Protein AF-A0A7W1HR02-F1 (afdb_monomer_lite)

Structure (mmCIF, N/CA/C/O backbone):
data_AF-A0A7W1HR02-F1
#
_entry.id   AF-A0A7W1HR02-F1
#
loop_
_atom_site.group_PDB
_atom_site.id
_atom_site.type_symbol
_atom_site.label_atom_id
_atom_site.label_alt_id
_atom_site.label_comp_id
_atom_site.label_asym_id
_atom_site.label_entity_id
_atom_site.label_seq_id
_atom_site.pdbx_PDB_ins_code
_atom_site.Cartn_x
_atom_site.Cartn_y
_atom_site.Cartn_z
_atom_site.occupancy
_atom_site.B_iso_or_equiv
_atom_site.auth_seq_id
_atom_site.auth_comp_id
_atom_site.auth_asym_id
_atom_site.auth_atom_id
_atom_site.pdbx_PDB_model_num
ATOM 1 N N . MET A 1 1 ? -41.460 1.512 19.085 1.00 29.27 1 MET A N 1
ATOM 2 C CA . MET A 1 1 ? -40.564 1.135 17.972 1.00 29.27 1 MET A CA 1
ATOM 3 C C . MET A 1 1 ? -39.641 2.312 17.701 1.00 29.27 1 MET A C 1
ATOM 5 O O . MET A 1 1 ? -40.137 3.360 17.312 1.00 29.27 1 MET A O 1
ATOM 9 N N . ARG A 1 2 ? -38.351 2.206 18.045 1.00 30.16 2 ARG A N 1
ATOM 10 C CA . ARG A 1 2 ? -37.354 3.267 17.826 1.00 30.16 2 ARG A CA 1
ATOM 11 C C . ARG A 1 2 ? -36.662 2.995 16.491 1.00 30.16 2 ARG A C 1
ATOM 13 O O . ARG A 1 2 ? -35.979 1.991 16.362 1.00 30.16 2 ARG A O 1
ATOM 20 N N . ALA A 1 3 ? -36.885 3.868 15.515 1.00 33.94 3 ALA A N 1
ATOM 21 C CA . ALA A 1 3 ? -36.093 3.941 14.296 1.00 33.94 3 ALA A CA 1
ATOM 22 C C . ALA A 1 3 ? -34.701 4.486 14.658 1.00 33.94 3 ALA A C 1
ATOM 24 O O . ALA A 1 3 ? -34.612 5.545 15.281 1.00 33.94 3 ALA A O 1
ATOM 25 N N . GLY A 1 4 ? -33.637 3.753 14.328 1.00 33.91 4 GLY A N 1
ATOM 26 C CA . GLY A 1 4 ? -32.258 4.185 14.588 1.00 33.91 4 GLY A CA 1
ATOM 27 C C . GLY A 1 4 ? -31.211 3.077 14.748 1.00 33.91 4 GLY A C 1
ATOM 28 O O . GLY A 1 4 ? -30.078 3.402 15.086 1.00 33.91 4 GLY A O 1
ATOM 29 N N . ASP A 1 5 ? -31.568 1.805 14.541 1.00 47.28 5 ASP A N 1
ATOM 30 C CA . ASP A 1 5 ? -30.666 0.658 14.737 1.00 47.28 5 ASP A CA 1
ATOM 31 C C . ASP A 1 5 ? -30.042 0.092 13.448 1.00 47.28 5 ASP A C 1
ATOM 33 O O . ASP A 1 5 ? -29.192 -0.793 13.546 1.00 47.28 5 ASP A O 1
ATOM 37 N N . ASP A 1 6 ? -30.389 0.615 12.268 1.00 54.16 6 ASP A N 1
ATOM 38 C CA . ASP A 1 6 ? -29.793 0.152 11.012 1.00 54.16 6 ASP A CA 1
ATOM 39 C C . ASP A 1 6 ? -28.410 0.777 10.810 1.00 54.16 6 ASP A C 1
ATOM 41 O O . ASP A 1 6 ? -28.243 1.979 10.579 1.00 54.16 6 ASP A O 1
ATOM 45 N N . VAL A 1 7 ? -27.398 -0.075 10.922 1.00 63.78 7 VAL A N 1
ATOM 46 C CA . VAL A 1 7 ? -26.037 0.190 10.472 1.00 63.78 7 VAL A CA 1
ATOM 47 C C . VAL A 1 7 ? -26.095 0.385 8.952 1.00 63.78 7 VAL A C 1
ATOM 49 O O . VAL A 1 7 ? -26.694 -0.428 8.254 1.00 63.78 7 VAL A O 1
ATOM 52 N N . CYS A 1 8 ? -25.524 1.469 8.410 1.00 82.00 8 CYS A N 1
ATOM 53 C CA . CYS A 1 8 ? -25.469 1.621 6.951 1.00 82.00 8 CYS A CA 1
ATOM 54 C C . CYS A 1 8 ? -24.646 0.478 6.327 1.00 82.00 8 CYS A C 1
ATOM 56 O O . CYS A 1 8 ? -23.750 -0.047 6.990 1.00 82.00 8 CYS A O 1
ATOM 58 N N . GLY A 1 9 ? -24.901 0.128 5.059 1.00 80.38 9 GLY A N 1
ATOM 59 C CA . GLY A 1 9 ? -24.202 -0.976 4.371 1.00 80.38 9 GLY A CA 1
ATOM 60 C C . GLY A 1 9 ? -22.675 -0.904 4.496 1.00 80.38 9 GLY A C 1
ATOM 61 O O . GLY A 1 9 ? -22.018 -1.891 4.812 1.00 80.38 9 GLY A O 1
ATOM 62 N N . GLN A 1 10 ? -22.125 0.308 4.429 1.00 85.00 10 GLN A N 1
ATOM 63 C CA . GLN A 1 10 ? -20.708 0.585 4.643 1.00 85.00 10 GLN A CA 1
ATOM 64 C C . GLN A 1 10 ? -20.192 0.152 6.025 1.00 85.00 10 GLN A C 1
ATOM 66 O O . GLN A 1 10 ? -19.114 -0.432 6.146 1.00 85.00 10 GLN A O 1
ATOM 71 N N . CYS A 1 11 ? -20.927 0.474 7.088 1.00 88.31 11 CYS A N 1
ATOM 72 C CA . CYS A 1 11 ? -20.541 0.091 8.440 1.00 88.31 11 CYS A CA 1
ATOM 73 C C . CYS A 1 11 ? -20.734 -1.420 8.653 1.00 88.31 11 CYS A C 1
ATOM 75 O O . CYS A 1 11 ? -19.931 -2.027 9.355 1.00 88.31 11 CYS A O 1
ATOM 77 N N . ASP A 1 12 ? -21.737 -2.033 8.021 1.00 90.06 12 ASP A N 1
ATOM 78 C CA . ASP A 1 12 ? -21.956 -3.482 8.071 1.00 90.06 12 ASP A CA 1
ATOM 79 C C . ASP A 1 12 ? -20.801 -4.251 7.405 1.00 90.06 12 ASP A C 1
ATOM 81 O O . ASP A 1 12 ? -20.210 -5.149 8.012 1.00 90.06 12 ASP A O 1
ATOM 85 N N . ALA A 1 13 ? -20.371 -3.811 6.217 1.00 91.12 13 ALA A N 1
ATOM 86 C CA . ALA A 1 13 ? -19.190 -4.341 5.540 1.00 91.12 13 ALA A CA 1
ATOM 87 C C . ALA A 1 13 ? -17.919 -4.176 6.391 1.00 91.12 13 ALA A C 1
ATOM 89 O O . ALA A 1 13 ? -17.123 -5.112 6.510 1.00 91.12 13 ALA A O 1
ATOM 90 N N . LEU A 1 14 ? -17.739 -3.010 7.026 1.00 94.62 14 LEU A N 1
ATOM 91 C CA . LEU A 1 14 ? -16.605 -2.751 7.913 1.00 94.62 14 LEU A CA 1
ATOM 92 C C . LEU A 1 14 ? -16.575 -3.715 9.108 1.00 94.62 14 LEU A C 1
ATOM 94 O O . LEU A 1 14 ? -15.523 -4.282 9.400 1.00 94.62 14 LEU A O 1
ATOM 98 N N . PHE A 1 15 ? -17.698 -3.894 9.809 1.00 94.81 15 PHE A N 1
ATOM 99 C CA . PHE A 1 15 ? -17.751 -4.773 10.980 1.00 94.81 15 PHE A CA 1
ATOM 100 C C . PHE A 1 15 ? -17.650 -6.250 10.601 1.00 94.81 15 PHE A C 1
ATOM 102 O O . PHE A 1 15 ? -16.976 -6.999 11.305 1.00 94.81 15 PHE A O 1
ATOM 109 N N . THR A 1 16 ? -18.219 -6.657 9.465 1.00 94.69 16 THR A N 1
ATOM 110 C CA . THR A 1 16 ? -18.045 -8.011 8.915 1.00 94.69 16 THR A CA 1
ATOM 111 C C . THR A 1 16 ? -16.569 -8.308 8.644 1.00 94.69 16 THR A C 1
ATOM 113 O O . THR A 1 16 ? -16.042 -9.334 9.085 1.00 94.69 16 THR A O 1
ATOM 116 N N . ALA A 1 17 ? -15.861 -7.380 7.992 1.00 95.44 17 ALA A N 1
ATOM 117 C CA . ALA A 1 17 ? -14.425 -7.503 7.767 1.00 95.44 17 ALA A CA 1
ATOM 118 C C . ALA A 1 17 ? -13.634 -7.514 9.085 1.00 95.44 17 ALA A C 1
ATOM 120 O O . ALA A 1 17 ? -12.730 -8.330 9.251 1.00 95.44 17 ALA A O 1
ATOM 121 N N . ALA A 1 18 ? -13.985 -6.653 10.045 1.00 96.62 18 ALA A N 1
ATOM 122 C CA . ALA A 1 18 ? -13.325 -6.596 11.347 1.00 96.62 18 ALA A CA 1
ATOM 123 C C . ALA A 1 18 ? -13.449 -7.914 12.129 1.00 96.62 18 ALA A C 1
ATOM 125 O O . ALA A 1 18 ? -12.439 -8.400 12.636 1.00 96.62 18 ALA A O 1
ATOM 126 N N . HIS A 1 19 ? -14.643 -8.515 12.189 1.00 96.06 19 HIS A N 1
ATOM 127 C CA . HIS A 1 19 ? -14.836 -9.829 12.817 1.00 96.06 19 HIS A CA 1
ATOM 128 C C . HIS A 1 19 ? -14.009 -10.900 12.124 1.00 96.06 19 HIS A C 1
ATOM 130 O O . HIS A 1 19 ? -13.221 -11.573 12.780 1.00 96.06 19 HIS A O 1
ATOM 136 N N . THR A 1 20 ? -14.084 -10.964 10.795 1.00 95.81 20 THR A N 1
ATOM 137 C CA . THR A 1 20 ? -13.348 -11.957 10.003 1.00 95.81 20 THR A CA 1
ATOM 138 C C . THR A 1 20 ? -11.838 -11.886 10.243 1.00 95.81 20 THR A C 1
ATOM 140 O O . THR A 1 20 ? -11.188 -12.911 10.450 1.00 95.81 20 THR A O 1
ATOM 143 N N . LEU A 1 21 ? -11.269 -10.674 10.268 1.00 96.50 21 LEU A N 1
ATOM 144 C CA . LEU A 1 21 ? -9.842 -10.456 10.527 1.00 96.50 21 LEU A CA 1
ATOM 145 C C . LEU A 1 21 ? -9.427 -10.908 11.936 1.00 96.50 21 LEU A C 1
ATOM 147 O O . LEU A 1 21 ? -8.325 -11.436 12.109 1.00 96.50 21 LEU A O 1
ATOM 151 N N . LEU A 1 22 ? -10.284 -10.691 12.937 1.00 95.00 22 LEU A N 1
ATOM 152 C CA . LEU A 1 22 ? -10.016 -11.079 14.321 1.00 95.00 22 LEU A CA 1
ATOM 153 C C . LEU A 1 22 ? -10.188 -12.586 14.540 1.00 95.00 22 LEU A C 1
ATOM 155 O O . LEU A 1 22 ? -9.321 -13.202 15.153 1.00 95.00 22 LEU A O 1
ATOM 159 N N . ASP A 1 23 ? -11.257 -13.185 14.015 1.00 94.81 23 ASP A N 1
ATOM 160 C CA . ASP A 1 23 ? -11.555 -14.616 14.168 1.00 94.81 23 ASP A CA 1
ATOM 161 C C . ASP A 1 23 ? -10.502 -15.498 13.503 1.00 94.81 23 ASP A C 1
ATOM 163 O O . ASP A 1 23 ? -10.090 -16.517 14.058 1.00 94.81 23 ASP A O 1
ATOM 167 N N . ASN A 1 24 ? -9.978 -15.046 12.366 1.00 94.38 24 ASN A N 1
ATOM 168 C CA . ASN A 1 24 ? -8.928 -15.748 11.637 1.00 94.38 24 ASN A CA 1
ATOM 169 C C . ASN A 1 24 ? -7.510 -15.336 12.056 1.00 94.38 24 ASN A C 1
ATOM 171 O O . ASN A 1 24 ? -6.539 -15.772 11.441 1.00 94.38 24 ASN A O 1
ATOM 175 N N . ASN A 1 25 ? -7.368 -14.518 13.107 1.00 91.38 25 ASN A N 1
ATOM 176 C CA . ASN A 1 25 ? -6.080 -14.072 13.643 1.00 91.38 25 ASN A CA 1
ATOM 177 C C . ASN A 1 25 ? -5.130 -13.511 12.569 1.00 91.38 25 ASN A C 1
ATOM 179 O O . ASN A 1 25 ? -3.940 -13.826 12.540 1.00 91.38 25 ASN A O 1
ATOM 183 N N . VAL A 1 26 ? -5.633 -12.654 11.677 1.00 92.31 26 VAL A N 1
ATOM 184 C CA . VAL A 1 26 ? -4.804 -12.063 10.619 1.00 92.31 26 VAL A CA 1
ATOM 185 C C . VAL A 1 26 ? -3.761 -11.130 11.243 1.00 92.31 26 VAL A C 1
ATOM 187 O O . VAL A 1 26 ? -4.077 -10.047 11.736 1.00 92.31 26 VAL A O 1
ATOM 190 N N . HIS A 1 27 ? -2.499 -11.565 11.242 1.00 90.12 27 HIS A N 1
ATOM 191 C CA . HIS A 1 27 ? -1.384 -10.846 11.873 1.00 90.12 27 HIS A CA 1
ATOM 192 C C . HIS A 1 27 ? -0.689 -9.833 10.955 1.00 90.12 27 HIS A C 1
ATOM 194 O O . HIS A 1 27 ? 0.062 -8.986 11.440 1.00 90.12 27 HIS A O 1
ATOM 200 N N . ASP A 1 28 ? -0.919 -9.906 9.642 1.00 90.69 28 ASP A N 1
ATOM 201 C CA . ASP A 1 28 ? -0.373 -8.933 8.698 1.00 90.69 28 ASP A CA 1
ATOM 202 C C . ASP A 1 28 ? -1.136 -7.603 8.821 1.00 90.69 28 ASP A C 1
ATOM 204 O O . ASP A 1 28 ? -2.251 -7.451 8.322 1.00 90.69 28 ASP A O 1
ATOM 208 N N . GLU A 1 29 ? -0.523 -6.624 9.495 1.00 92.25 29 GLU A N 1
ATOM 209 C CA . GLU A 1 29 ? -1.089 -5.281 9.677 1.00 92.25 29 GLU A CA 1
ATOM 210 C C . GLU A 1 29 ? -1.420 -4.611 8.332 1.00 92.25 29 GLU A C 1
ATOM 212 O O . GLU A 1 29 ? -2.433 -3.922 8.230 1.00 92.25 29 GLU A O 1
ATOM 217 N N . ALA A 1 30 ? -0.616 -4.826 7.283 1.00 90.69 30 ALA A N 1
ATOM 218 C CA . ALA A 1 30 ? -0.890 -4.242 5.971 1.00 90.69 30 ALA A CA 1
ATOM 219 C C . ALA A 1 30 ? -2.143 -4.860 5.333 1.00 90.69 30 ALA A C 1
ATOM 221 O O . ALA A 1 30 ? -2.920 -4.137 4.707 1.00 90.69 30 ALA A O 1
ATOM 222 N N . ALA A 1 31 ? -2.365 -6.162 5.545 1.00 93.38 31 ALA A N 1
ATOM 223 C CA . ALA A 1 31 ? -3.579 -6.846 5.113 1.00 93.38 31 ALA A CA 1
ATOM 224 C C . ALA A 1 31 ? -4.812 -6.390 5.908 1.00 93.38 31 ALA A C 1
ATOM 226 O O . ALA A 1 31 ? -5.871 -6.153 5.333 1.00 93.38 31 ALA A O 1
ATOM 227 N N . VAL A 1 32 ? -4.681 -6.191 7.224 1.00 95.06 32 VAL A N 1
ATOM 228 C CA . VAL A 1 32 ? -5.758 -5.620 8.055 1.00 95.06 32 VAL A CA 1
ATOM 229 C C . VAL A 1 32 ? -6.161 -4.238 7.533 1.00 95.06 32 VAL A C 1
ATOM 231 O O . VAL A 1 32 ? -7.344 -3.968 7.327 1.00 95.06 32 VAL A O 1
ATOM 234 N N . LEU A 1 33 ? -5.181 -3.366 7.282 1.00 93.94 33 LEU A N 1
ATOM 235 C CA . LEU A 1 33 ? -5.423 -2.000 6.818 1.00 93.94 33 LEU A CA 1
ATOM 236 C C . LEU A 1 33 ? -6.063 -1.956 5.425 1.00 93.94 33 LEU A C 1
ATOM 238 O O . LEU A 1 33 ? -7.034 -1.223 5.237 1.00 93.94 33 LEU A O 1
ATOM 242 N N . GLY A 1 34 ? -5.541 -2.729 4.467 1.00 93.38 34 GLY A N 1
ATOM 243 C CA . GLY A 1 34 ? -6.081 -2.781 3.107 1.00 93.38 34 GLY A CA 1
ATOM 244 C C . GLY A 1 34 ? -7.504 -3.337 3.075 1.00 93.38 34 GLY A C 1
ATOM 245 O O . GLY A 1 34 ? -8.388 -2.736 2.467 1.00 93.38 34 GLY A O 1
ATOM 246 N N . THR A 1 35 ? -7.754 -4.416 3.818 1.00 95.06 35 THR A N 1
ATOM 247 C CA . THR A 1 35 ? -9.075 -5.057 3.908 1.00 95.06 35 THR A CA 1
ATOM 248 C C . THR A 1 35 ? -10.123 -4.129 4.525 1.00 95.06 35 THR A C 1
ATOM 250 O O . THR A 1 35 ? -11.204 -3.960 3.963 1.00 95.06 35 THR A O 1
ATOM 253 N N . LEU A 1 36 ? -9.809 -3.466 5.646 1.00 95.69 36 LEU A N 1
ATOM 254 C CA . LEU A 1 36 ? -10.744 -2.531 6.286 1.00 95.69 36 LEU A CA 1
ATOM 255 C C . LEU A 1 36 ? -10.985 -1.279 5.432 1.00 95.69 36 LEU A C 1
ATOM 257 O O . LEU A 1 36 ? -12.114 -0.794 5.365 1.00 95.69 36 LEU A O 1
ATOM 261 N N . ALA A 1 37 ? -9.951 -0.766 4.755 1.00 93.75 37 ALA A N 1
ATOM 262 C CA . ALA A 1 37 ? -10.099 0.353 3.828 1.00 93.75 37 ALA A CA 1
ATOM 263 C C . ALA A 1 37 ? -11.007 -0.011 2.643 1.00 93.75 37 ALA A C 1
ATOM 265 O O . ALA A 1 37 ? -11.881 0.778 2.287 1.00 93.75 37 ALA A O 1
ATOM 266 N N . PHE A 1 38 ? -10.847 -1.206 2.073 1.00 92.69 38 PHE A N 1
ATOM 267 C CA . PHE A 1 38 ? -11.695 -1.700 0.989 1.00 92.69 38 PHE A CA 1
ATOM 268 C C . PHE A 1 38 ? -13.144 -1.906 1.437 1.00 92.69 38 PHE A C 1
ATOM 270 O O . PHE A 1 38 ? -14.058 -1.382 0.802 1.00 92.69 38 PHE A O 1
ATOM 277 N N . ALA A 1 39 ? -13.361 -2.582 2.570 1.00 92.56 39 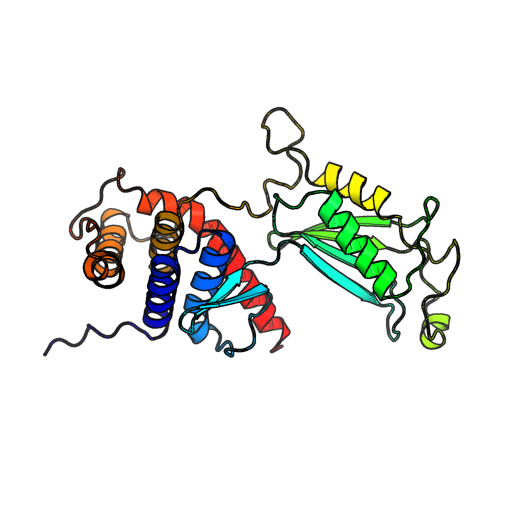ALA A N 1
ATOM 278 C CA . ALA A 1 39 ? -14.694 -2.805 3.131 1.00 92.56 39 ALA A CA 1
ATOM 279 C C . ALA A 1 39 ? -15.438 -1.485 3.387 1.00 92.56 39 ALA A C 1
ATOM 281 O O . ALA A 1 39 ? -16.612 -1.352 3.053 1.00 92.56 39 ALA A O 1
ATOM 282 N N . TRP A 1 40 ? -14.727 -0.476 3.897 1.00 91.38 40 TRP A N 1
ATOM 283 C CA . TRP A 1 40 ? -15.269 0.869 4.086 1.00 91.38 40 TRP A CA 1
ATOM 284 C C . TRP A 1 40 ? -15.599 1.589 2.772 1.00 91.38 40 TRP A C 1
ATOM 286 O O . TRP A 1 40 ? -16.397 2.521 2.765 1.00 91.38 40 TRP A O 1
ATOM 296 N N . SER A 1 41 ? -14.978 1.210 1.663 1.00 87.44 41 SER A N 1
ATOM 297 C CA . SER A 1 41 ? -15.049 1.960 0.407 1.00 87.44 41 SER A CA 1
ATOM 298 C C . SER A 1 41 ? -16.004 1.369 -0.625 1.00 87.44 41 SER A C 1
ATOM 300 O O . SER A 1 41 ? -16.397 2.074 -1.554 1.00 87.44 41 SER A O 1
ATOM 302 N N . ARG A 1 42 ? -16.402 0.102 -0.451 1.00 74.88 42 ARG A N 1
ATOM 303 C CA . ARG A 1 42 ? -17.222 -0.668 -1.398 1.00 74.88 42 ARG A CA 1
ATOM 304 C C . ARG A 1 42 ? -18.485 0.075 -1.837 1.00 74.88 42 ARG A C 1
ATOM 306 O O . ARG A 1 42 ? -18.709 0.243 -3.031 1.00 74.88 42 ARG A O 1
ATOM 313 N N . ASP A 1 43 ? -19.235 0.610 -0.879 1.00 72.19 43 ASP A N 1
ATOM 314 C CA . ASP A 1 43 ? -20.477 1.343 -1.159 1.00 72.19 43 ASP A CA 1
ATOM 315 C C . ASP A 1 43 ? -20.232 2.801 -1.573 1.00 72.19 43 ASP A C 1
ATOM 317 O O . ASP A 1 43 ? -21.060 3.408 -2.246 1.00 72.19 43 ASP A O 1
ATOM 321 N N . VAL A 1 44 ? -19.097 3.381 -1.170 1.00 67.25 44 VAL A N 1
ATOM 322 C CA . VAL A 1 44 ? -18.772 4.791 -1.439 1.00 67.25 44 VAL A CA 1
ATOM 323 C C . VAL A 1 44 ? -18.365 4.990 -2.895 1.00 67.25 44 VAL A C 1
ATOM 325 O O . VAL A 1 44 ? -18.694 6.016 -3.490 1.00 67.25 44 VAL A O 1
ATOM 328 N N . TRP A 1 45 ? -17.639 4.024 -3.457 1.00 64.56 45 TRP A N 1
ATOM 329 C CA . TRP A 1 45 ? -17.095 4.103 -4.813 1.00 64.56 45 TRP A CA 1
ATOM 330 C C . TRP A 1 45 ? -17.694 3.066 -5.764 1.00 64.56 45 TRP A C 1
ATOM 332 O O . TRP A 1 45 ? -17.310 3.042 -6.920 1.00 64.56 45 TRP A O 1
ATOM 342 N N . GLY A 1 46 ? -18.638 2.227 -5.323 1.00 63.84 46 GLY A N 1
ATOM 343 C CA . GLY A 1 46 ? -19.259 1.220 -6.191 1.00 63.84 46 GLY A CA 1
ATOM 344 C C . GLY A 1 46 ? -18.254 0.198 -6.727 1.00 63.84 46 GLY A C 1
ATOM 345 O O . GLY A 1 46 ? -18.358 -0.227 -7.875 1.00 63.84 46 GLY A O 1
ATOM 346 N N . ILE A 1 47 ? -17.252 -0.154 -5.916 1.00 64.69 47 ILE A N 1
ATOM 347 C CA . ILE A 1 47 ? -16.188 -1.070 -6.328 1.00 64.69 47 ILE A CA 1
ATOM 348 C C . ILE A 1 47 ? -16.761 -2.484 -6.483 1.00 64.69 47 ILE A C 1
ATOM 350 O O . ILE A 1 47 ? -17.362 -3.023 -5.548 1.00 64.69 47 ILE A O 1
ATOM 354 N N . ASP A 1 48 ? -16.555 -3.081 -7.659 1.00 65.12 48 ASP A N 1
ATOM 355 C CA . ASP A 1 48 ? -16.946 -4.461 -7.945 1.00 65.12 48 ASP A CA 1
ATOM 356 C C . ASP A 1 48 ? -16.105 -5.460 -7.129 1.00 65.12 48 ASP A C 1
ATOM 358 O O . ASP A 1 48 ? -14.928 -5.231 -6.850 1.00 65.12 48 ASP A O 1
ATOM 362 N N . SER A 1 49 ? -16.695 -6.593 -6.747 1.00 62.94 49 SER A N 1
ATOM 363 C CA . SER A 1 49 ? -16.075 -7.570 -5.842 1.00 62.94 49 SER A CA 1
ATOM 364 C C . SER A 1 49 ? -14.811 -8.237 -6.387 1.00 62.94 49 SER A C 1
ATOM 366 O O . SER A 1 49 ? -14.043 -8.782 -5.600 1.00 62.94 49 SER A O 1
ATOM 368 N N . GLU A 1 50 ? -14.582 -8.189 -7.700 1.00 67.38 50 GLU A N 1
ATOM 369 C CA . GLU A 1 50 ? -13.409 -8.795 -8.346 1.00 67.38 50 GLU A CA 1
ATOM 370 C C . GLU A 1 50 ? -12.279 -7.794 -8.619 1.00 67.38 50 GLU A C 1
ATOM 372 O O . GLU A 1 50 ? -11.199 -8.178 -9.071 1.00 67.38 50 GLU A O 1
ATOM 377 N N . ASN A 1 51 ? -12.501 -6.508 -8.336 1.00 73.12 51 ASN A N 1
ATOM 378 C CA . ASN A 1 51 ? -11.566 -5.451 -8.673 1.00 73.12 51 ASN A CA 1
ATOM 379 C C . ASN A 1 51 ? -11.130 -4.681 -7.431 1.00 73.12 51 ASN A C 1
ATOM 381 O O . ASN A 1 51 ? -11.891 -3.938 -6.826 1.00 73.12 51 ASN A O 1
ATOM 385 N N . TYR A 1 52 ? -9.864 -4.831 -7.066 1.00 81.69 52 TYR A N 1
ATOM 386 C CA . TYR A 1 52 ? -9.335 -4.283 -5.820 1.00 81.69 52 TYR A CA 1
ATOM 387 C C . TYR A 1 52 ? -8.642 -2.926 -5.995 1.00 81.69 52 TYR A C 1
ATOM 389 O O . TYR A 1 52 ? -7.895 -2.512 -5.111 1.00 81.69 52 TYR A O 1
ATOM 397 N N . CYS A 1 53 ? -8.870 -2.245 -7.129 1.00 78.81 53 CYS A N 1
ATOM 398 C CA . CYS A 1 53 ? -8.437 -0.870 -7.417 1.00 78.81 53 CYS A CA 1
ATOM 399 C C . CYS A 1 53 ? -6.983 -0.570 -6.990 1.00 78.81 53 CYS A C 1
ATOM 401 O O . CYS A 1 53 ? -6.707 0.448 -6.362 1.00 78.81 53 CYS A O 1
ATOM 403 N N . GLY A 1 54 ? -6.049 -1.473 -7.310 1.00 78.75 54 GLY A N 1
ATOM 404 C CA . GLY A 1 54 ? -4.619 -1.317 -7.007 1.00 78.75 54 GLY A CA 1
ATOM 405 C C . GLY A 1 54 ? -4.141 -1.945 -5.692 1.00 78.75 54 GLY A C 1
ATOM 406 O O . GLY A 1 54 ? -2.938 -1.937 -5.432 1.00 78.75 54 GLY A O 1
ATOM 407 N N . LEU A 1 55 ? -5.030 -2.527 -4.881 1.00 87.94 55 LEU A N 1
ATOM 408 C CA . LEU A 1 55 ? -4.635 -3.407 -3.778 1.00 87.94 55 LEU A CA 1
ATOM 409 C C . LEU A 1 55 ? -4.299 -4.816 -4.284 1.00 87.94 55 LEU A C 1
ATOM 411 O O . LEU A 1 55 ? -4.895 -5.327 -5.232 1.00 87.94 55 LEU A O 1
ATOM 415 N N . GLU A 1 56 ? -3.347 -5.455 -3.612 1.00 89.69 56 GLU A N 1
ATOM 416 C CA . GLU A 1 56 ? -2.959 -6.842 -3.845 1.00 89.69 56 GLU A CA 1
ATOM 417 C C . GLU A 1 56 ? -3.920 -7.774 -3.099 1.00 89.69 56 GLU A C 1
ATOM 419 O O . GLU A 1 56 ? -4.069 -7.674 -1.876 1.00 89.69 56 GLU A O 1
ATOM 424 N N . HIS A 1 57 ? -4.547 -8.697 -3.831 1.00 92.31 57 HIS A N 1
ATOM 425 C CA . HIS A 1 57 ? -5.330 -9.783 -3.247 1.00 92.31 57 HIS A CA 1
ATOM 426 C C . HIS A 1 57 ? -4.417 -10.905 -2.769 1.00 92.31 57 HIS A C 1
ATOM 428 O O . HIS A 1 57 ? -3.574 -11.392 -3.519 1.00 92.31 57 HIS A O 1
ATOM 434 N N . LEU A 1 58 ? -4.579 -11.298 -1.506 1.00 92.25 58 LEU A N 1
ATOM 435 C CA . LEU A 1 58 ? -3.782 -12.356 -0.886 1.00 92.25 58 LEU A CA 1
ATOM 436 C C . LEU A 1 58 ? -4.537 -13.680 -0.839 1.00 92.25 58 LEU A C 1
ATOM 438 O O . LEU A 1 58 ? -3.975 -14.737 -1.109 1.00 92.25 58 LEU A O 1
ATOM 442 N N . SER A 1 59 ? -5.795 -13.626 -0.408 1.00 93.44 59 SER A N 1
ATOM 443 C CA . SER A 1 59 ? -6.687 -14.776 -0.242 1.00 93.44 59 SER A CA 1
ATOM 444 C C . SER A 1 59 ? -8.099 -14.285 0.084 1.00 93.44 59 SER A C 1
ATOM 446 O O . SER A 1 59 ? -8.322 -13.087 0.250 1.00 93.44 59 SER A O 1
ATOM 448 N N . THR A 1 60 ? -9.055 -15.202 0.203 1.00 93.56 60 THR A N 1
ATOM 449 C CA . THR A 1 60 ? -10.404 -14.907 0.697 1.00 93.56 60 THR A CA 1
ATOM 450 C C . THR A 1 60 ? -10.675 -15.782 1.910 1.00 93.56 60 THR A C 1
ATOM 452 O O . THR A 1 60 ? -10.458 -16.992 1.851 1.00 93.56 60 THR A O 1
ATOM 455 N N . VAL A 1 61 ? -11.139 -15.174 2.999 1.00 92.19 61 VAL A N 1
ATOM 456 C CA . VAL A 1 61 ? -11.389 -15.839 4.282 1.00 92.19 61 VAL A CA 1
ATOM 457 C C . VAL A 1 61 ? -12.795 -15.476 4.736 1.00 92.19 61 VAL A C 1
ATOM 459 O O . VAL A 1 61 ? -13.137 -14.301 4.736 1.00 92.19 61 VAL A O 1
ATOM 462 N N . ASP A 1 62 ? -13.633 -16.474 5.025 1.00 91.56 62 ASP A N 1
ATOM 463 C CA . ASP A 1 62 ? -15.057 -16.308 5.375 1.00 91.56 62 ASP A CA 1
ATOM 464 C C . ASP A 1 62 ? -15.834 -15.357 4.440 1.00 91.56 62 ASP A C 1
ATOM 466 O O . ASP A 1 62 ? -16.698 -14.588 4.851 1.00 91.56 62 ASP A O 1
ATOM 470 N N . GLY A 1 63 ? -15.505 -15.394 3.143 1.00 88.44 63 GLY A N 1
ATOM 471 C CA . GLY A 1 63 ? -16.117 -14.533 2.124 1.00 88.44 63 GLY A CA 1
ATOM 472 C C . GLY A 1 63 ? -15.587 -13.093 2.082 1.00 88.44 63 GLY A C 1
ATOM 473 O O . GLY A 1 63 ? -16.003 -12.328 1.214 1.00 88.44 63 GLY A O 1
ATOM 474 N N . VAL A 1 64 ? -14.645 -12.722 2.954 1.00 91.75 64 VAL A N 1
ATOM 475 C CA . VAL A 1 64 ? -13.966 -11.420 2.950 1.00 91.75 64 VAL A CA 1
ATOM 476 C C . VAL A 1 64 ? -12.623 -11.531 2.215 1.00 91.75 64 VAL A C 1
ATOM 478 O O . VAL A 1 64 ? -11.794 -12.374 2.573 1.00 91.75 64 VAL A O 1
ATOM 481 N N . PRO A 1 65 ? -12.360 -10.698 1.191 1.00 92.50 65 PRO A N 1
ATOM 482 C CA . PRO A 1 65 ? -11.062 -10.676 0.530 1.00 92.50 65 PRO A CA 1
ATOM 483 C C . PRO A 1 65 ? -10.013 -10.049 1.453 1.00 92.50 65 PRO A C 1
ATOM 485 O O . PRO A 1 65 ? -10.186 -8.930 1.933 1.00 92.50 65 PRO A O 1
ATOM 488 N N . LEU A 1 66 ? -8.905 -10.755 1.677 1.00 94.25 66 LEU A N 1
ATOM 489 C CA . LEU A 1 66 ? -7.739 -10.208 2.357 1.00 94.25 66 LEU A CA 1
ATOM 490 C C . LEU A 1 66 ? -6.898 -9.429 1.356 1.00 94.25 66 LEU A C 1
ATOM 492 O O . LEU A 1 66 ? -6.290 -10.002 0.447 1.00 94.25 66 LEU A O 1
ATOM 496 N N . LEU A 1 67 ? -6.873 -8.116 1.547 1.00 93.50 67 LEU A N 1
ATOM 497 C CA . LEU A 1 67 ? -6.241 -7.167 0.644 1.00 93.50 67 LEU A CA 1
ATOM 498 C C . LEU A 1 67 ? -5.157 -6.396 1.370 1.00 93.50 67 LEU A C 1
ATOM 500 O O . LEU A 1 67 ? -5.362 -5.950 2.498 1.00 93.50 67 LEU A O 1
ATOM 504 N N . ARG A 1 68 ? -4.030 -6.164 0.703 1.00 90.81 68 ARG A N 1
ATOM 505 C CA . ARG A 1 68 ? -2.980 -5.281 1.215 1.00 90.81 68 ARG A CA 1
ATOM 506 C C . ARG A 1 68 ? -2.523 -4.291 0.163 1.00 90.81 68 ARG A C 1
ATOM 508 O O . ARG A 1 68 ? -2.687 -4.503 -1.035 1.00 90.81 68 ARG A O 1
ATOM 515 N N . LEU A 1 69 ? -1.865 -3.236 0.623 1.00 87.75 69 LEU A N 1
ATOM 516 C CA . LEU A 1 69 ? -1.093 -2.386 -0.267 1.00 87.75 69 LEU A CA 1
ATOM 517 C C . LEU A 1 69 ? 0.053 -3.194 -0.896 1.00 87.75 69 LEU A C 1
ATOM 519 O O . LEU A 1 69 ? 0.807 -3.821 -0.139 1.00 87.75 69 LEU A O 1
ATOM 523 N N . PRO A 1 70 ? 0.229 -3.179 -2.230 1.00 88.00 70 PRO A N 1
ATOM 524 C CA . PRO A 1 70 ? 1.374 -3.831 -2.846 1.00 88.00 70 PRO A CA 1
ATOM 525 C C . PRO A 1 70 ? 2.660 -3.204 -2.308 1.00 88.00 70 PRO A C 1
ATOM 527 O O . PRO A 1 70 ? 2.762 -1.989 -2.159 1.00 88.00 70 PRO A O 1
ATOM 530 N N . ARG A 1 71 ? 3.670 -4.022 -2.005 1.00 90.56 71 ARG A N 1
ATOM 531 C CA . ARG A 1 71 ? 4.959 -3.502 -1.510 1.00 90.56 71 ARG A CA 1
ATOM 532 C C . ARG A 1 71 ? 5.763 -2.844 -2.632 1.00 90.56 71 ARG A C 1
ATOM 534 O O . ARG A 1 71 ? 6.394 -1.810 -2.403 1.00 90.56 71 ARG A O 1
ATOM 541 N N . ILE A 1 72 ? 5.708 -3.443 -3.821 1.00 92.06 72 ILE A N 1
ATOM 542 C CA . ILE A 1 72 ? 6.360 -3.001 -5.054 1.00 92.06 72 ILE A CA 1
ATOM 543 C C . ILE A 1 72 ? 5.376 -3.229 -6.200 1.00 92.06 72 ILE A C 1
ATOM 545 O O . ILE A 1 72 ? 4.755 -4.287 -6.270 1.00 92.06 72 ILE A O 1
ATOM 549 N N . THR A 1 73 ? 5.269 -2.270 -7.111 1.00 90.94 73 THR A N 1
ATOM 550 C CA . THR A 1 73 ? 4.636 -2.465 -8.420 1.00 90.94 73 THR A CA 1
ATOM 551 C C . THR A 1 73 ? 5.623 -2.092 -9.514 1.00 90.94 73 THR A C 1
ATOM 553 O O . THR A 1 73 ? 6.525 -1.277 -9.297 1.00 90.94 73 THR A O 1
ATOM 556 N N . THR A 1 74 ? 5.477 -2.707 -10.683 1.00 93.81 74 THR A N 1
ATOM 557 C CA . THR A 1 74 ? 6.320 -2.425 -11.840 1.00 93.81 74 THR A CA 1
ATOM 558 C C . THR A 1 74 ? 5.506 -2.274 -13.106 1.00 93.81 74 THR A C 1
ATOM 560 O O . THR A 1 74 ? 4.440 -2.864 -13.264 1.00 93.81 74 THR A O 1
ATOM 563 N N . GLY A 1 75 ? 6.035 -1.483 -14.031 1.00 93.56 75 GLY A N 1
ATOM 564 C CA . GLY A 1 75 ? 5.468 -1.318 -15.357 1.00 93.56 75 GLY A CA 1
ATOM 565 C C . GLY A 1 75 ? 6.517 -0.859 -16.355 1.00 93.56 75 GLY A C 1
ATOM 566 O O 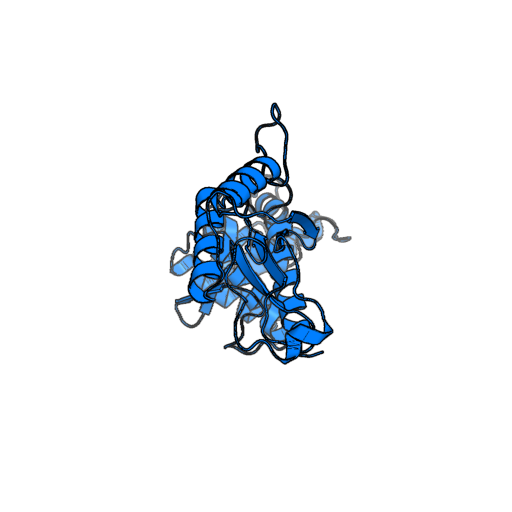. GLY A 1 75 ? 7.575 -0.350 -15.986 1.00 93.56 75 GLY A O 1
ATOM 567 N N . LEU A 1 76 ? 6.216 -1.028 -17.636 1.00 93.25 76 LEU A N 1
ATOM 568 C CA . LEU A 1 76 ? 7.017 -0.468 -18.716 1.00 93.25 76 LEU A CA 1
ATOM 569 C C . LEU A 1 76 ? 6.326 0.766 -19.281 1.00 93.25 76 LEU A C 1
ATOM 571 O O . LEU A 1 76 ? 5.116 0.788 -19.491 1.00 93.25 76 LEU A O 1
ATOM 575 N N . ILE A 1 77 ? 7.124 1.789 -19.553 1.00 92.31 77 ILE A N 1
ATOM 576 C CA . ILE A 1 77 ? 6.708 2.970 -20.293 1.00 92.31 77 ILE A CA 1
ATOM 577 C C . ILE A 1 77 ? 7.195 2.783 -21.721 1.00 92.31 77 ILE A C 1
ATOM 579 O O . ILE A 1 77 ? 8.395 2.617 -21.954 1.00 92.31 77 ILE A O 1
ATOM 583 N N . TYR A 1 78 ? 6.275 2.840 -22.676 1.00 89.81 78 TYR A N 1
ATOM 584 C CA . TYR A 1 78 ? 6.564 2.614 -24.087 1.00 89.81 78 TYR A CA 1
ATOM 585 C C . TYR A 1 78 ? 6.820 3.922 -24.842 1.00 89.81 78 TYR A C 1
ATOM 587 O O . TYR A 1 78 ? 6.347 5.000 -24.464 1.00 89.81 78 TYR A O 1
ATOM 595 N N . CYS A 1 79 ? 7.602 3.839 -25.915 1.00 86.81 79 CYS A N 1
ATOM 596 C CA . CYS A 1 79 ? 7.657 4.890 -26.921 1.00 86.81 79 CYS A CA 1
ATOM 597 C C . CYS A 1 79 ? 6.281 5.037 -27.587 1.00 86.81 79 CYS A C 1
ATOM 599 O O . CYS A 1 79 ? 5.593 4.045 -27.839 1.00 86.81 79 CYS A O 1
ATOM 601 N N . GLU A 1 80 ? 5.907 6.274 -27.903 1.00 84.81 80 GLU A N 1
ATOM 602 C CA . GLU A 1 80 ? 4.617 6.603 -28.509 1.00 84.81 80 GLU A CA 1
ATOM 603 C C . GLU A 1 80 ? 4.371 5.800 -29.797 1.00 84.81 80 GLU A C 1
ATOM 605 O O . GLU A 1 80 ? 5.260 5.668 -30.640 1.00 84.81 80 GLU A O 1
ATOM 610 N N . GLY A 1 81 ? 3.171 5.224 -29.920 1.00 81.94 81 GLY A N 1
ATOM 611 C CA . GLY A 1 81 ? 2.771 4.432 -31.086 1.00 81.94 81 GLY A CA 1
ATOM 612 C C . GLY A 1 81 ? 3.522 3.105 -31.264 1.00 81.94 81 GLY A C 1
ATOM 613 O O . GLY A 1 81 ? 3.562 2.586 -32.377 1.00 81.94 81 GLY A O 1
ATOM 614 N N . SER A 1 82 ? 4.142 2.557 -30.211 1.00 84.56 82 SER A N 1
ATOM 615 C CA . SER A 1 82 ? 4.922 1.316 -30.302 1.00 84.56 82 SER A CA 1
ATOM 616 C C . SER A 1 82 ? 4.837 0.441 -29.049 1.00 84.56 82 SER A C 1
ATOM 618 O O . SER A 1 82 ? 4.441 0.901 -27.982 1.00 84.56 82 SER A O 1
ATOM 620 N N . HIS A 1 83 ? 5.319 -0.798 -29.165 1.00 84.50 83 HIS A N 1
ATOM 621 C CA . HIS A 1 83 ? 5.550 -1.712 -28.038 1.00 84.50 83 HIS A CA 1
ATOM 622 C C . HIS A 1 83 ? 7.003 -1.688 -27.538 1.00 84.50 83 HIS A C 1
ATOM 624 O O . HIS A 1 83 ? 7.442 -2.592 -26.832 1.00 84.50 83 HIS A O 1
ATOM 630 N N . ILE A 1 84 ? 7.780 -0.671 -27.918 1.00 86.88 84 ILE A N 1
ATOM 631 C CA . ILE A 1 84 ? 9.194 -0.564 -27.559 1.00 86.88 84 ILE A CA 1
ATOM 632 C C . ILE A 1 84 ? 9.319 0.158 -26.214 1.00 86.88 84 ILE A C 1
ATOM 634 O O . ILE A 1 84 ? 8.948 1.332 -26.131 1.00 86.88 84 ILE A O 1
ATOM 638 N N . PRO A 1 85 ? 9.817 -0.502 -25.152 1.00 89.56 85 PRO A N 1
ATOM 639 C CA . PRO A 1 85 ? 9.980 0.139 -23.852 1.00 89.56 85 PRO A CA 1
ATOM 640 C C . PRO A 1 85 ? 11.064 1.221 -23.904 1.00 89.56 85 PRO A C 1
ATOM 642 O O . PRO A 1 85 ? 12.180 0.977 -24.355 1.00 89.56 85 PRO A O 1
ATOM 645 N N . LYS A 1 86 ? 10.757 2.420 -23.407 1.00 90.38 86 LYS A N 1
ATOM 646 C CA . LYS A 1 86 ? 11.738 3.500 -23.182 1.00 90.38 86 LYS A CA 1
ATOM 647 C C . LYS A 1 86 ? 12.192 3.596 -21.731 1.00 90.38 86 LYS A C 1
ATOM 649 O O . LYS A 1 86 ? 13.304 4.050 -21.460 1.00 90.38 86 LYS A O 1
ATOM 654 N N . ALA A 1 87 ? 11.343 3.163 -20.803 1.00 93.38 87 ALA A N 1
ATOM 655 C CA . ALA A 1 87 ? 11.653 3.156 -19.386 1.00 93.38 87 ALA A CA 1
ATOM 656 C C . ALA A 1 87 ? 10.928 2.024 -18.655 1.00 93.38 87 ALA A C 1
ATOM 658 O O . ALA A 1 87 ? 9.880 1.556 -19.094 1.00 93.38 87 ALA A O 1
ATOM 659 N N . ALA A 1 88 ? 11.478 1.632 -17.517 1.00 95.25 88 ALA A N 1
ATOM 660 C CA . ALA A 1 88 ? 10.851 0.785 -16.526 1.00 95.25 88 ALA A CA 1
ATOM 661 C C . ALA A 1 88 ? 10.492 1.669 -15.338 1.00 95.25 88 ALA A C 1
ATOM 663 O O . ALA A 1 88 ? 11.325 2.441 -14.862 1.00 95.25 88 ALA A O 1
ATOM 664 N N . ASN A 1 89 ? 9.253 1.572 -14.886 1.00 95.38 89 ASN A N 1
ATOM 665 C CA . ASN A 1 89 ? 8.773 2.256 -13.705 1.00 95.38 89 ASN A CA 1
ATOM 666 C C . ASN A 1 89 ? 8.640 1.254 -12.563 1.00 95.38 89 ASN A C 1
ATOM 668 O O . ASN A 1 89 ? 8.065 0.183 -12.751 1.00 95.38 89 ASN A O 1
ATOM 672 N N . ILE A 1 90 ? 9.178 1.595 -11.398 1.00 95.62 90 ILE A N 1
ATOM 673 C CA . ILE A 1 90 ? 9.128 0.774 -10.190 1.00 95.62 90 ILE A CA 1
ATOM 674 C C . ILE A 1 90 ? 8.595 1.661 -9.071 1.00 95.62 90 ILE A C 1
ATOM 676 O O . ILE A 1 90 ? 9.287 2.585 -8.652 1.00 95.62 90 ILE A O 1
ATOM 680 N N . SER A 1 91 ? 7.397 1.384 -8.570 1.00 92.69 91 SER A N 1
ATOM 681 C CA . SER A 1 91 ? 6.815 2.138 -7.455 1.00 92.69 91 SER A CA 1
ATOM 682 C C . SER A 1 91 ? 6.876 1.307 -6.181 1.00 92.69 91 SER A C 1
ATOM 684 O O . SER A 1 91 ? 6.404 0.170 -6.135 1.00 92.69 91 SER A O 1
ATOM 686 N N . VAL A 1 92 ? 7.484 1.875 -5.143 1.00 92.81 92 VAL A N 1
ATOM 687 C CA . VAL A 1 92 ? 7.713 1.236 -3.846 1.00 92.81 92 VAL A CA 1
ATOM 688 C C . VAL A 1 92 ? 6.839 1.903 -2.800 1.00 92.81 92 VAL A C 1
ATOM 690 O O . VAL A 1 92 ? 6.937 3.108 -2.589 1.00 92.81 92 VAL A O 1
ATOM 693 N N . TYR A 1 93 ? 6.027 1.120 -2.097 1.00 88.62 93 TYR A N 1
ATOM 694 C CA . TYR A 1 93 ? 5.079 1.644 -1.107 1.00 88.62 93 TYR A CA 1
ATOM 695 C C . TYR A 1 93 ? 5.490 1.341 0.332 1.00 88.62 93 TYR A C 1
ATOM 697 O O . TYR A 1 93 ? 5.051 2.021 1.258 1.00 88.62 93 TYR A O 1
ATOM 705 N N . SER A 1 94 ? 6.336 0.330 0.541 1.00 88.38 94 SER A N 1
ATOM 706 C CA . SER A 1 94 ? 6.770 -0.107 1.868 1.00 88.38 94 SER A CA 1
ATOM 707 C C . SER A 1 94 ? 8.251 0.172 2.081 1.00 88.38 94 SER A C 1
ATOM 709 O O . SER A 1 94 ? 9.094 -0.178 1.258 1.00 88.38 94 SER A O 1
ATOM 711 N N . ARG A 1 95 ? 8.580 0.742 3.242 1.00 87.00 95 ARG A N 1
ATOM 712 C CA . ARG A 1 95 ? 9.973 0.960 3.653 1.00 87.00 95 ARG A CA 1
ATOM 713 C C . ARG A 1 95 ? 10.715 -0.328 4.003 1.00 87.00 95 ARG A C 1
ATOM 715 O O . ARG A 1 95 ? 11.933 -0.310 4.132 1.00 87.00 95 ARG A O 1
ATOM 722 N N . ASP A 1 96 ? 9.979 -1.422 4.178 1.00 88.44 96 ASP A N 1
ATOM 723 C CA . ASP A 1 96 ? 10.526 -2.734 4.517 1.00 88.44 96 ASP A CA 1
ATOM 724 C C . ASP A 1 96 ? 10.999 -3.484 3.259 1.00 88.44 96 ASP A C 1
ATOM 726 O O . ASP A 1 96 ? 11.518 -4.596 3.345 1.00 88.44 96 ASP A O 1
ATOM 730 N N . VAL A 1 97 ? 10.812 -2.899 2.068 1.00 91.38 97 VAL A N 1
ATOM 731 C CA . VAL A 1 97 ? 11.356 -3.412 0.806 1.00 91.38 97 VAL A CA 1
ATOM 732 C C . VAL A 1 97 ? 12.871 -3.288 0.812 1.00 91.38 97 VAL A C 1
ATOM 734 O O . VAL A 1 97 ? 13.435 -2.190 0.781 1.00 91.38 97 VAL A O 1
ATOM 737 N N . LYS A 1 98 ? 13.538 -4.444 0.813 1.00 93.25 98 LYS A N 1
ATOM 738 C CA . LYS A 1 98 ? 14.998 -4.514 0.771 1.00 93.25 98 LYS A CA 1
ATOM 739 C C . LYS A 1 98 ? 15.496 -4.135 -0.624 1.00 93.25 98 LYS A C 1
ATOM 741 O O . LYS A 1 98 ? 14.876 -4.523 -1.611 1.00 93.25 98 LYS A O 1
ATOM 746 N N . PRO A 1 99 ? 16.671 -3.494 -0.752 1.00 95.31 99 PRO A N 1
ATOM 747 C CA . PRO A 1 99 ? 17.207 -3.176 -2.072 1.00 95.31 99 PRO A CA 1
ATOM 748 C C . PRO A 1 99 ? 17.427 -4.382 -2.980 1.00 95.31 99 PRO A C 1
ATOM 750 O O . PRO A 1 99 ? 17.285 -4.273 -4.192 1.00 95.31 99 PRO A O 1
ATOM 753 N N . GLN A 1 100 ? 17.741 -5.536 -2.390 1.00 96.56 100 GLN A N 1
ATOM 754 C CA . GLN A 1 100 ? 17.854 -6.792 -3.124 1.00 96.56 100 GLN A CA 1
ATOM 755 C C . GLN A 1 100 ? 16.512 -7.230 -3.731 1.00 96.56 100 GLN A C 1
ATOM 757 O O . GLN A 1 100 ? 16.469 -7.588 -4.898 1.00 96.56 100 GLN A O 1
ATOM 762 N N . GLU A 1 101 ? 15.426 -7.135 -2.963 1.00 96.06 101 GLU A N 1
ATOM 763 C CA . GLU A 1 101 ? 14.077 -7.501 -3.410 1.00 96.06 101 GLU A CA 1
ATOM 764 C C . GLU A 1 101 ? 13.628 -6.625 -4.590 1.00 96.06 101 GLU A C 1
ATOM 766 O O . GLU A 1 101 ? 13.123 -7.131 -5.588 1.00 96.06 101 GLU A O 1
ATOM 771 N N . LEU A 1 102 ? 13.885 -5.313 -4.526 1.00 96.12 102 LEU A N 1
ATOM 772 C CA . LEU A 1 102 ? 13.592 -4.398 -5.633 1.00 96.12 102 LEU A CA 1
ATOM 773 C C . LEU A 1 102 ? 14.385 -4.741 -6.898 1.00 96.12 102 LEU A C 1
ATOM 775 O O . LEU A 1 102 ? 13.839 -4.716 -8.000 1.00 96.12 102 LEU A O 1
ATOM 779 N N . ALA A 1 103 ? 15.670 -5.060 -6.739 1.00 96.88 103 ALA A N 1
ATOM 780 C CA . ALA A 1 103 ? 16.532 -5.415 -7.856 1.00 96.88 103 ALA A CA 1
ATOM 781 C C . ALA A 1 103 ? 16.076 -6.706 -8.546 1.00 96.88 103 ALA A C 1
ATOM 783 O O . ALA A 1 103 ? 16.059 -6.748 -9.769 1.00 96.88 103 ALA A O 1
ATOM 784 N N . GLU A 1 104 ? 15.648 -7.713 -7.780 1.00 97.38 104 GLU A N 1
ATOM 785 C CA . GLU A 1 104 ? 15.099 -8.970 -8.309 1.00 97.38 104 GLU A CA 1
ATOM 786 C C . GLU A 1 104 ? 13.797 -8.749 -9.086 1.00 97.38 104 GLU A C 1
ATOM 788 O O . GLU A 1 104 ? 13.589 -9.348 -10.140 1.00 97.38 104 GLU A O 1
ATOM 793 N N . VAL A 1 105 ? 12.921 -7.868 -8.594 1.00 96.19 105 VAL A N 1
ATOM 794 C CA . VAL A 1 105 ? 11.678 -7.512 -9.294 1.00 96.19 105 VAL A CA 1
ATOM 795 C C . VAL A 1 105 ? 11.973 -6.778 -10.605 1.00 96.19 105 VAL A C 1
ATOM 797 O O . VAL A 1 105 ? 11.354 -7.067 -11.628 1.00 96.19 105 VAL A O 1
ATOM 800 N N . TYR A 1 106 ? 12.938 -5.860 -10.597 1.00 97.31 106 TYR A N 1
ATOM 801 C CA . TYR A 1 106 ? 13.379 -5.164 -11.803 1.00 97.31 106 TYR A CA 1
ATOM 802 C C . TYR A 1 106 ? 14.055 -6.104 -12.810 1.00 97.31 106 TYR A C 1
ATOM 804 O O . TYR A 1 106 ? 13.735 -6.063 -13.993 1.00 97.31 106 TYR A O 1
ATOM 812 N N . GLU A 1 107 ? 14.948 -6.977 -12.348 1.00 96.88 107 GLU A N 1
ATOM 813 C CA . GLU A 1 107 ? 15.613 -7.977 -13.184 1.00 96.88 107 GLU A CA 1
ATOM 814 C C . GLU A 1 107 ? 14.596 -8.880 -13.882 1.00 96.88 107 GLU A C 1
ATOM 816 O O . GLU A 1 107 ? 14.652 -9.050 -15.100 1.00 96.88 107 GLU A O 1
ATOM 821 N N . ARG A 1 108 ? 13.612 -9.381 -13.126 1.00 97.00 108 ARG A N 1
ATOM 822 C CA . ARG A 1 108 ? 12.520 -10.189 -13.671 1.00 97.00 108 ARG A CA 1
ATOM 823 C C . ARG A 1 108 ? 11.723 -9.423 -14.724 1.00 97.00 108 ARG A C 1
ATOM 825 O O . ARG A 1 108 ? 11.500 -9.957 -15.801 1.00 97.00 108 ARG A O 1
ATOM 832 N N . LEU A 1 109 ? 11.378 -8.158 -14.466 1.00 95.81 109 LEU A N 1
ATOM 833 C CA . LEU A 1 109 ? 10.683 -7.312 -15.442 1.00 95.81 109 LEU A CA 1
ATOM 834 C C . LEU A 1 109 ? 11.458 -7.211 -16.765 1.00 95.81 109 LEU A C 1
ATOM 836 O O . LEU A 1 109 ? 10.852 -7.323 -17.830 1.00 95.81 109 LEU A O 1
ATOM 840 N N . LEU A 1 110 ? 12.777 -6.998 -16.707 1.00 93.69 110 LEU A N 1
ATOM 841 C CA . LEU A 1 110 ? 13.610 -6.926 -17.909 1.00 93.69 110 LEU A CA 1
ATOM 842 C C . LEU A 1 110 ? 13.659 -8.270 -18.645 1.00 93.69 110 LEU A C 1
ATOM 844 O O . LEU A 1 110 ? 13.485 -8.298 -19.864 1.00 93.69 110 LEU A O 1
ATOM 848 N N . MET A 1 111 ? 13.864 -9.371 -17.913 1.00 93.62 111 MET A N 1
ATOM 849 C CA . MET A 1 111 ? 13.920 -10.724 -18.476 1.00 93.62 111 MET A CA 1
ATOM 850 C C . MET A 1 111 ? 12.602 -11.121 -19.149 1.00 93.62 111 MET A C 1
ATOM 852 O O . MET A 1 111 ? 12.622 -11.567 -20.296 1.00 93.62 111 MET A O 1
ATOM 856 N N . ASP A 1 112 ? 11.468 -10.892 -18.483 1.00 93.12 112 ASP A N 1
ATOM 857 C CA . ASP A 1 112 ? 10.129 -11.240 -18.977 1.00 93.12 112 ASP A CA 1
ATOM 858 C C . ASP A 1 112 ? 9.791 -10.528 -20.297 1.00 93.12 112 ASP A C 1
ATOM 860 O O . ASP A 1 112 ? 9.031 -11.043 -21.115 1.00 93.12 112 ASP A O 1
ATOM 864 N N . HIS A 1 113 ? 10.394 -9.359 -20.536 1.00 89.50 113 HIS A N 1
ATOM 865 C CA . HIS A 1 113 ? 10.177 -8.553 -21.739 1.00 89.50 113 HIS A CA 1
ATOM 866 C C . HIS A 1 113 ? 11.347 -8.614 -22.733 1.00 89.50 113 HIS A C 1
ATOM 868 O O . HIS A 1 113 ? 11.369 -7.856 -23.706 1.00 89.50 113 HIS A O 1
ATOM 874 N N . GLY A 1 114 ? 12.327 -9.498 -22.507 1.00 88.12 114 GLY A N 1
ATOM 875 C CA . GLY A 1 114 ? 13.488 -9.667 -23.384 1.00 88.12 114 GLY A CA 1
ATOM 876 C C . GLY A 1 114 ? 14.344 -8.403 -23.527 1.00 88.12 114 GLY A C 1
ATOM 877 O O . GLY A 1 114 ? 14.950 -8.179 -24.576 1.00 88.12 114 GLY A O 1
ATOM 878 N N . ILE A 1 115 ? 14.365 -7.548 -22.504 1.00 89.00 115 ILE A N 1
ATOM 879 C CA . ILE A 1 115 ? 15.131 -6.302 -22.503 1.00 89.00 115 ILE A CA 1
ATOM 880 C C . ILE A 1 115 ? 16.576 -6.617 -22.118 1.00 89.00 115 ILE A C 1
ATOM 882 O O . ILE A 1 115 ? 16.843 -7.185 -21.061 1.00 89.00 115 ILE A O 1
ATOM 886 N N . HIS A 1 116 ? 17.521 -6.227 -22.975 1.00 88.00 116 HIS A N 1
ATOM 887 C CA . HIS A 1 116 ? 18.945 -6.467 -22.741 1.00 88.00 116 HIS A CA 1
ATOM 888 C C . HIS A 1 116 ? 19.495 -5.601 -21.600 1.00 88.00 116 HIS A C 1
ATOM 890 O O . H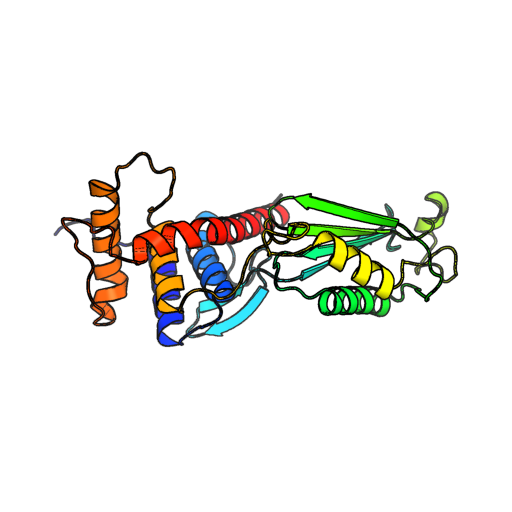IS A 1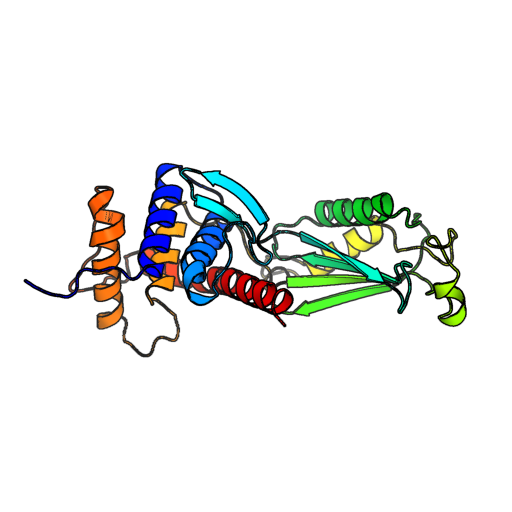 116 ? 19.306 -4.379 -21.577 1.00 88.00 116 HIS A O 1
ATOM 896 N N . PHE A 1 117 ? 20.254 -6.236 -20.710 1.00 90.31 117 PHE A N 1
ATOM 897 C CA . PHE A 1 117 ? 21.103 -5.587 -19.720 1.00 90.31 117 PHE A CA 1
ATOM 898 C C . PHE A 1 117 ? 22.360 -6.436 -19.474 1.00 90.31 117 PHE A C 1
ATOM 900 O O . PHE A 1 117 ? 22.333 -7.663 -19.524 1.00 90.31 117 PHE A O 1
ATOM 907 N N . ASP A 1 118 ? 23.473 -5.764 -19.208 1.00 87.75 118 ASP A N 1
ATOM 908 C CA . ASP A 1 118 ? 24.756 -6.334 -18.798 1.00 87.75 118 ASP A CA 1
ATOM 909 C C . ASP A 1 118 ? 25.444 -5.397 -17.793 1.00 87.75 118 ASP A C 1
ATOM 911 O O . ASP A 1 118 ? 24.994 -4.274 -17.560 1.00 87.75 118 ASP A O 1
ATOM 915 N N . GLU A 1 119 ? 26.551 -5.836 -17.192 1.00 85.62 119 GLU A N 1
ATOM 916 C CA . GLU A 1 119 ? 27.282 -5.064 -16.173 1.00 85.62 119 GLU A CA 1
ATOM 917 C C . GLU A 1 119 ? 27.766 -3.687 -16.658 1.00 85.62 119 GLU A C 1
ATOM 919 O O . GLU A 1 119 ? 28.007 -2.793 -15.849 1.00 85.62 119 GLU A O 1
ATOM 924 N N . SER A 1 120 ? 27.902 -3.503 -17.974 1.00 83.25 120 SER A N 1
ATOM 925 C CA . SER A 1 120 ? 28.353 -2.259 -18.601 1.00 83.25 120 SER A CA 1
ATOM 926 C C . SER A 1 120 ? 27.222 -1.444 -19.230 1.00 83.25 120 SER A C 1
ATOM 928 O O . SER A 1 120 ? 27.487 -0.431 -19.884 1.00 83.25 120 SER A O 1
ATOM 930 N N . SER A 1 121 ? 25.977 -1.890 -19.068 1.00 85.62 121 SER A N 1
ATOM 931 C CA . SER A 1 121 ? 24.815 -1.247 -19.662 1.00 85.62 121 SER A CA 1
ATOM 932 C C . SER A 1 121 ? 24.564 0.111 -19.019 1.00 85.62 121 SER A C 1
ATOM 934 O O . SER A 1 121 ? 24.472 0.249 -17.798 1.00 85.62 121 SER A O 1
ATOM 936 N N . GLY A 1 122 ? 24.485 1.134 -19.868 1.00 84.69 122 GLY A N 1
ATOM 937 C CA . GLY A 1 122 ? 24.231 2.507 -19.452 1.00 84.69 122 GLY A CA 1
ATOM 938 C C . GLY A 1 122 ? 22.742 2.822 -19.328 1.00 84.69 122 GLY A C 1
ATOM 939 O O . GLY A 1 122 ? 21.877 1.994 -19.608 1.00 84.69 122 GLY A O 1
ATOM 940 N N . GLY A 1 123 ? 22.447 4.063 -18.951 1.00 89.56 123 GLY A N 1
ATOM 941 C CA . GLY A 1 123 ? 21.087 4.570 -18.812 1.00 89.56 123 GLY A CA 1
ATOM 942 C C . GLY A 1 123 ? 21.012 5.710 -17.818 1.00 89.56 123 GLY A C 1
ATOM 943 O O . GLY A 1 123 ? 22.033 6.250 -17.387 1.00 89.56 123 GLY A O 1
ATOM 944 N N . SER A 1 124 ? 19.791 6.065 -17.448 1.00 92.12 124 SER A N 1
ATOM 945 C CA . SER A 1 124 ? 19.545 6.998 -16.357 1.00 92.12 124 SER A CA 1
ATOM 946 C C . SER A 1 124 ? 18.543 6.413 -15.378 1.00 92.12 124 SER A C 1
ATOM 948 O O . SER A 1 124 ? 17.660 5.640 -15.746 1.00 92.12 124 SER A O 1
ATOM 950 N N . VAL A 1 125 ? 18.706 6.771 -14.110 1.00 94.19 125 VAL A N 1
ATOM 951 C CA . VAL A 1 125 ? 17.762 6.431 -13.051 1.00 94.19 125 VAL A CA 1
ATOM 952 C C . VAL A 1 125 ? 17.281 7.743 -12.461 1.00 94.19 125 VAL A C 1
ATOM 954 O O . VAL A 1 125 ? 18.079 8.545 -11.978 1.00 94.19 125 VAL A O 1
ATOM 957 N N . VAL A 1 126 ? 15.979 7.972 -12.554 1.00 94.56 126 VAL A N 1
ATOM 958 C CA . VAL A 1 126 ? 15.295 9.124 -11.968 1.00 94.56 126 VAL A CA 1
ATOM 959 C C . VAL A 1 126 ? 14.395 8.598 -10.865 1.00 94.56 126 VAL A C 1
ATOM 961 O O . VAL A 1 126 ? 13.900 7.475 -10.949 1.00 94.56 126 VAL A O 1
ATOM 964 N N . TRP A 1 127 ? 14.205 9.389 -9.821 1.00 93.75 127 TRP A N 1
ATOM 965 C CA . TRP A 1 127 ? 13.287 9.057 -8.748 1.00 93.75 127 TRP A CA 1
ATOM 966 C C . TRP A 1 127 ? 12.372 10.237 -8.466 1.00 93.75 127 TRP A C 1
ATOM 968 O O . TRP A 1 127 ? 12.748 11.384 -8.710 1.00 93.75 127 TRP A O 1
ATOM 978 N N . ASP A 1 128 ? 11.198 9.922 -7.940 1.00 92.75 128 ASP A N 1
ATOM 979 C CA . ASP A 1 128 ? 10.242 10.893 -7.438 1.00 92.75 128 ASP A CA 1
ATOM 980 C C . ASP A 1 128 ? 9.502 10.331 -6.223 1.00 92.75 128 ASP A C 1
ATOM 982 O O . ASP A 1 128 ? 9.447 9.112 -6.019 1.00 92.75 128 ASP A O 1
ATOM 986 N N . ILE A 1 129 ? 8.948 11.222 -5.408 1.00 86.06 129 ILE A N 1
ATOM 987 C CA . ILE A 1 129 ? 8.092 10.864 -4.291 1.00 86.06 129 ILE A CA 1
ATOM 988 C C . ILE A 1 129 ? 6.756 11.585 -4.395 1.00 86.06 129 ILE A C 1
ATOM 990 O O . ILE A 1 129 ? 6.590 12.730 -3.982 1.00 86.06 129 ILE A O 1
ATOM 994 N N . GLU A 1 130 ? 5.779 10.857 -4.906 1.00 79.25 130 GLU A N 1
ATOM 995 C CA . GLU A 1 130 ? 4.401 11.307 -5.024 1.00 79.25 130 GLU A CA 1
ATOM 996 C C . GLU A 1 130 ? 3.492 10.263 -4.380 1.00 79.25 130 GLU A C 1
ATOM 998 O O . GLU A 1 130 ? 3.850 9.089 -4.252 1.00 79.25 130 GLU A O 1
ATOM 1003 N N . ASP A 1 131 ? 2.321 10.691 -3.912 1.00 70.88 131 ASP A N 1
ATOM 1004 C CA . ASP A 1 131 ? 1.238 9.772 -3.553 1.00 70.88 131 ASP A CA 1
ATOM 1005 C C . ASP A 1 131 ? 1.625 8.653 -2.571 1.00 70.88 131 ASP A C 1
ATOM 1007 O O . ASP A 1 131 ? 1.175 7.508 -2.647 1.00 70.88 131 ASP A O 1
ATOM 1011 N N . ALA A 1 132 ? 2.488 9.008 -1.614 1.00 74.88 132 ALA A N 1
ATOM 1012 C CA . ALA A 1 132 ? 3.011 8.125 -0.574 1.00 74.88 132 ALA A CA 1
ATOM 1013 C C . ALA A 1 132 ? 3.770 6.881 -1.084 1.00 74.88 132 ALA A C 1
ATOM 1015 O O . ALA A 1 132 ? 3.869 5.887 -0.356 1.00 74.88 132 ALA A O 1
ATOM 1016 N N . ASN A 1 133 ? 4.348 6.950 -2.285 1.00 86.12 133 ASN A N 1
ATOM 1017 C CA . ASN A 1 133 ? 5.247 5.935 -2.821 1.00 86.12 133 ASN A CA 1
ATOM 1018 C C . ASN A 1 133 ? 6.544 6.562 -3.355 1.00 86.12 133 ASN A C 1
ATOM 1020 O O . ASN A 1 133 ? 6.581 7.728 -3.735 1.00 86.12 133 ASN A O 1
ATOM 1024 N N . LEU A 1 134 ? 7.624 5.785 -3.350 1.00 91.25 134 LEU A N 1
ATOM 1025 C CA . LEU A 1 134 ? 8.877 6.143 -4.005 1.00 91.25 134 LEU A CA 1
ATOM 1026 C C . LEU A 1 134 ? 8.862 5.505 -5.387 1.00 91.25 134 LEU A C 1
ATOM 1028 O O . LEU A 1 134 ? 8.931 4.280 -5.503 1.00 91.25 134 LEU A O 1
ATOM 1032 N N . THR A 1 135 ? 8.787 6.334 -6.417 1.00 93.81 135 THR A N 1
ATOM 1033 C CA . THR A 1 135 ? 8.819 5.882 -7.802 1.00 93.81 135 THR A CA 1
ATOM 1034 C C . THR A 1 135 ? 10.234 6.008 -8.350 1.00 93.81 135 THR A C 1
ATOM 1036 O O . THR A 1 135 ? 10.878 7.045 -8.223 1.00 93.81 135 THR A O 1
ATOM 1039 N N . ILE A 1 136 ? 10.732 4.933 -8.956 1.00 95.88 136 ILE A N 1
ATOM 1040 C CA . ILE A 1 136 ? 12.028 4.859 -9.624 1.00 95.88 136 ILE A CA 1
ATOM 1041 C C . ILE A 1 136 ? 11.767 4.587 -11.097 1.00 95.88 136 ILE A C 1
ATOM 1043 O O . ILE A 1 136 ? 11.290 3.517 -11.474 1.00 95.88 136 ILE A O 1
ATOM 1047 N N . THR A 1 137 ? 12.119 5.549 -11.939 1.00 96.69 137 THR A N 1
ATOM 1048 C CA . THR A 1 137 ? 12.057 5.411 -13.389 1.00 96.69 137 THR A CA 1
ATOM 1049 C C . THR A 1 137 ? 13.454 5.146 -13.930 1.00 96.69 137 THR A C 1
ATOM 1051 O O . THR A 1 137 ? 14.326 6.018 -13.924 1.00 96.69 137 THR A O 1
ATOM 1054 N N . VAL A 1 138 ? 13.659 3.936 -14.434 1.00 96.06 138 VAL A N 1
ATOM 1055 C CA . VAL A 1 138 ? 14.909 3.493 -15.044 1.00 96.06 138 VAL A CA 1
ATOM 1056 C C . VAL A 1 138 ? 14.779 3.596 -16.560 1.00 96.06 138 VAL A C 1
ATOM 1058 O O . VAL A 1 138 ? 13.919 2.951 -17.151 1.00 96.06 138 VAL A O 1
ATOM 1061 N N . ARG A 1 139 ? 15.603 4.421 -17.205 1.00 93.81 139 ARG A N 1
ATOM 1062 C CA . ARG A 1 139 ? 15.554 4.669 -18.652 1.00 93.81 139 ARG A CA 1
ATOM 1063 C C . ARG A 1 139 ? 16.723 4.012 -19.367 1.00 93.81 139 ARG A C 1
ATOM 1065 O O . ARG A 1 139 ? 17.838 3.964 -18.839 1.00 93.81 139 ARG A O 1
ATOM 1072 N N . ALA A 1 140 ? 16.466 3.581 -20.597 1.00 89.19 140 ALA A N 1
ATOM 1073 C CA . ALA A 1 140 ? 17.501 3.085 -21.491 1.00 89.19 140 ALA A CA 1
ATOM 1074 C C . ALA A 1 140 ? 18.589 4.140 -21.755 1.00 89.19 140 ALA A C 1
ATOM 1076 O O . ALA A 1 140 ? 18.320 5.343 -21.739 1.00 89.19 140 ALA A O 1
ATOM 1077 N N . MET A 1 141 ? 19.807 3.691 -22.074 1.00 86.44 141 MET A N 1
ATOM 1078 C CA . MET A 1 141 ? 20.911 4.581 -22.471 1.00 86.44 141 MET A CA 1
ATOM 1079 C C . MET A 1 141 ? 20.556 5.481 -23.656 1.00 86.44 141 MET A C 1
ATOM 1081 O O . MET A 1 141 ? 20.939 6.652 -23.693 1.00 86.44 141 MET A O 1
ATOM 1085 N N . LYS A 1 142 ? 19.830 4.936 -24.630 1.00 84.62 142 LYS A N 1
ATOM 1086 C CA . LYS A 1 142 ? 19.355 5.678 -25.787 1.00 84.62 142 LYS A CA 1
ATOM 1087 C C . LYS A 1 142 ? 17.980 5.181 -26.192 1.00 84.62 142 LYS A C 1
ATOM 1089 O O . LYS A 1 142 ? 17.765 3.983 -26.353 1.00 84.62 142 LYS A O 1
ATOM 1094 N N . GLU A 1 143 ? 17.067 6.114 -26.413 1.00 81.50 143 GLU A N 1
ATOM 1095 C CA . GLU A 1 143 ? 15.779 5.803 -27.021 1.00 81.50 143 GLU A CA 1
ATOM 1096 C C . GLU A 1 143 ? 15.955 5.621 -28.540 1.00 81.50 143 GLU A C 1
ATOM 1098 O O . GLU A 1 143 ? 16.704 6.380 -29.177 1.00 81.50 143 GLU A O 1
ATOM 1103 N N . PRO A 1 144 ? 15.295 4.627 -29.160 1.00 79.69 144 PRO A N 1
ATOM 1104 C CA . PRO A 1 144 ? 15.208 4.558 -30.611 1.00 79.69 144 PRO A CA 1
ATOM 1105 C C . PRO A 1 144 ? 14.600 5.846 -31.171 1.00 79.69 144 PRO A C 1
ATOM 1107 O O . PRO A 1 144 ? 13.672 6.414 -30.599 1.00 79.69 144 PRO A O 1
ATOM 1110 N N . ALA A 1 145 ? 15.127 6.322 -32.301 1.00 81.81 145 ALA A N 1
ATOM 1111 C CA . ALA A 1 145 ? 14.588 7.515 -32.944 1.00 81.81 145 ALA A CA 1
ATOM 1112 C C . ALA A 1 145 ? 13.098 7.314 -33.267 1.00 81.81 145 ALA A C 1
ATOM 1114 O O . ALA A 1 145 ? 12.749 6.291 -33.851 1.00 81.81 145 ALA A O 1
ATOM 1115 N N . ALA A 1 146 ? 12.250 8.299 -32.949 1.00 81.81 146 ALA A N 1
ATOM 1116 C CA . ALA A 1 146 ? 10.788 8.179 -33.020 1.00 81.81 146 ALA A CA 1
ATOM 1117 C C . ALA A 1 146 ? 10.263 7.659 -34.371 1.00 81.81 146 ALA A C 1
ATOM 1119 O O . ALA A 1 146 ? 9.341 6.856 -34.414 1.00 81.81 146 ALA A O 1
ATOM 1120 N N . TRP A 1 147 ? 10.895 8.046 -35.483 1.00 79.50 147 TRP A N 1
ATOM 1121 C CA . TRP A 1 147 ? 10.520 7.582 -36.822 1.00 79.50 147 TRP A CA 1
ATOM 1122 C C . TRP A 1 147 ? 10.838 6.100 -37.087 1.00 79.50 147 TRP A C 1
ATOM 1124 O O . TRP A 1 147 ? 10.274 5.515 -38.004 1.00 79.50 147 TRP A O 1
ATOM 1134 N N . ARG A 1 148 ? 11.750 5.482 -36.324 1.00 80.38 148 ARG A N 1
ATOM 1135 C CA . ARG A 1 148 ? 12.103 4.054 -36.434 1.00 80.38 148 ARG A CA 1
ATOM 1136 C C . ARG A 1 148 ? 11.215 3.167 -35.579 1.00 80.38 148 ARG A C 1
ATOM 1138 O O . ARG A 1 148 ? 11.011 2.009 -35.926 1.00 80.38 148 ARG A O 1
ATOM 1145 N N . THR A 1 149 ? 10.718 3.697 -34.471 1.00 79.69 149 THR A N 1
ATOM 1146 C CA . THR A 1 149 ? 10.011 2.940 -33.441 1.00 79.69 149 THR A CA 1
ATOM 1147 C C . THR A 1 149 ? 8.776 2.181 -33.953 1.00 79.69 149 THR A C 1
ATOM 1149 O O . THR A 1 149 ? 8.649 1.014 -33.589 1.00 79.69 149 THR A O 1
ATOM 1152 N N . PRO A 1 150 ? 7.933 2.728 -34.859 1.00 80.44 150 PRO A N 1
ATOM 1153 C CA . PRO A 1 150 ? 6.794 1.992 -35.424 1.00 80.44 150 PRO A CA 1
ATOM 1154 C C . PRO A 1 150 ? 7.184 0.741 -36.224 1.00 80.44 150 PRO A C 1
ATOM 1156 O O . PRO A 1 150 ? 6.365 -0.151 -36.423 1.00 80.44 150 PRO A O 1
ATOM 1159 N N . TYR A 1 151 ? 8.431 0.667 -36.697 1.00 80.31 151 TYR A N 1
ATOM 1160 C CA . TYR A 1 151 ? 8.936 -0.443 -37.508 1.00 80.31 151 TYR A CA 1
ATOM 1161 C C . TYR A 1 151 ? 9.673 -1.506 -36.681 1.00 80.31 151 TYR A C 1
ATOM 1163 O O . TYR A 1 151 ? 10.054 -2.550 -37.216 1.00 80.31 151 TYR A O 1
ATOM 1171 N N . LEU A 1 152 ? 9.898 -1.259 -35.387 1.00 79.88 152 LEU A N 1
ATOM 1172 C CA . LEU A 1 152 ? 10.548 -2.206 -34.489 1.00 79.88 152 LEU A CA 1
ATOM 1173 C C . LEU A 1 152 ? 9.498 -3.140 -33.880 1.00 79.88 152 LEU A C 1
ATOM 1175 O O . LEU A 1 152 ? 8.592 -2.703 -33.177 1.00 79.88 152 LEU A O 1
ATOM 1179 N N . LYS A 1 153 ? 9.638 -4.444 -34.140 1.00 76.50 153 LYS A N 1
ATOM 1180 C CA . LYS A 1 153 ? 8.768 -5.481 -33.555 1.00 76.50 153 LYS A CA 1
ATOM 1181 C C . LYS A 1 153 ? 9.188 -5.886 -32.144 1.00 76.50 153 LYS A C 1
ATOM 1183 O O . LYS A 1 153 ? 8.362 -6.336 -31.363 1.00 76.50 153 LYS A O 1
ATOM 1188 N N . THR A 1 154 ? 10.474 -5.752 -31.843 1.00 76.31 154 THR A N 1
ATOM 1189 C CA . THR A 1 154 ? 11.083 -6.106 -30.562 1.00 76.31 154 THR A CA 1
ATOM 1190 C C . THR A 1 154 ? 12.069 -5.023 -30.165 1.00 76.31 154 THR A C 1
ATOM 1192 O O . THR A 1 154 ? 12.567 -4.280 -31.020 1.00 76.31 154 THR A O 1
ATOM 1195 N N . TYR A 1 155 ? 12.369 -4.943 -28.870 1.00 74.50 155 TYR A N 1
ATOM 1196 C CA . TYR A 1 155 ? 13.395 -4.034 -28.386 1.00 74.50 155 TYR A CA 1
ATOM 1197 C C . TYR A 1 155 ? 14.736 -4.360 -29.073 1.00 74.50 155 TYR A C 1
ATOM 1199 O O . TYR A 1 155 ? 15.128 -5.531 -29.117 1.00 74.50 155 TYR A O 1
ATOM 1207 N N . PRO A 1 156 ? 15.413 -3.376 -29.691 1.00 75.31 156 PRO A N 1
ATOM 1208 C CA . PRO A 1 156 ? 16.649 -3.638 -30.410 1.00 75.31 156 PRO A CA 1
ATOM 1209 C C . PRO A 1 156 ? 17.728 -4.072 -29.418 1.00 75.31 156 PRO A C 1
ATOM 1211 O O . PRO A 1 156 ? 18.062 -3.331 -28.503 1.00 75.31 156 PRO A O 1
ATOM 1214 N N . ALA A 1 157 ? 18.282 -5.268 -29.599 1.00 67.88 157 ALA A N 1
ATOM 1215 C CA . ALA A 1 157 ? 19.357 -5.757 -28.748 1.00 67.88 157 ALA A CA 1
ATOM 1216 C C . ALA A 1 157 ? 20.676 -5.037 -29.069 1.00 67.88 157 ALA A C 1
ATOM 1218 O O . ALA A 1 157 ? 21.043 -4.867 -30.236 1.00 67.88 157 ALA A O 1
ATOM 1219 N N . GLY A 1 158 ? 21.409 -4.629 -28.034 1.00 69.00 158 GLY A N 1
ATOM 1220 C CA . GLY A 1 158 ? 22.759 -4.089 -28.165 1.00 69.00 158 GLY A CA 1
ATOM 1221 C C . GLY A 1 158 ? 23.110 -3.079 -27.078 1.00 69.00 158 GLY A C 1
ATOM 1222 O O . GLY A 1 158 ? 22.245 -2.504 -26.431 1.00 69.00 158 GLY A O 1
ATOM 1223 N N . ARG A 1 159 ? 24.407 -2.801 -26.927 1.00 62.09 159 ARG A N 1
ATOM 1224 C CA . ARG A 1 159 ? 24.970 -1.994 -25.827 1.00 62.09 159 ARG A CA 1
ATOM 1225 C C . ARG A 1 159 ? 24.432 -0.557 -25.707 1.00 62.09 159 ARG A C 1
ATOM 1227 O O . ARG A 1 159 ? 24.603 0.078 -24.680 1.00 62.09 159 ARG A O 1
ATOM 1234 N N . ILE A 1 160 ? 23.845 -0.016 -26.775 1.00 71.69 160 ILE A N 1
ATOM 1235 C CA . ILE A 1 160 ? 23.305 1.357 -26.819 1.00 71.69 160 ILE A CA 1
ATOM 1236 C C . ILE A 1 160 ? 21.801 1.372 -26.488 1.00 71.69 160 ILE A C 1
ATOM 1238 O O . ILE A 1 160 ? 21.273 2.384 -26.034 1.00 71.69 160 ILE A O 1
ATOM 1242 N N . TYR A 1 161 ? 21.123 0.245 -26.694 1.00 77.81 161 TYR A N 1
ATOM 1243 C CA . TYR A 1 161 ? 19.722 0.016 -26.361 1.00 77.81 161 TYR A CA 1
ATOM 1244 C C . TYR A 1 161 ? 19.702 -1.010 -25.233 1.00 77.81 161 TYR A C 1
ATOM 1246 O O . TYR A 1 161 ? 19.350 -2.172 -25.409 1.00 77.81 161 TYR A O 1
ATOM 1254 N N . SER A 1 162 ? 20.219 -0.584 -24.090 1.00 86.38 162 SER A N 1
ATOM 1255 C CA . SER A 1 162 ? 20.325 -1.393 -22.888 1.00 86.38 162 SER A CA 1
ATOM 1256 C C . SER A 1 162 ? 19.786 -0.607 -21.711 1.00 86.38 162 SER A C 1
ATOM 1258 O O . SER A 1 162 ? 19.859 0.629 -21.689 1.00 86.38 162 SER A O 1
ATOM 1260 N N . PHE A 1 163 ? 19.286 -1.336 -20.729 1.00 93.19 163 PHE A N 1
ATOM 1261 C CA . PHE A 1 163 ? 18.855 -0.770 -19.464 1.00 93.19 163 PHE A CA 1
ATOM 1262 C C . PHE A 1 163 ? 19.958 -0.917 -18.406 1.00 93.19 163 PHE A C 1
ATOM 1264 O O . PHE A 1 163 ? 20.719 -1.885 -18.460 1.00 93.19 163 PHE A O 1
ATOM 1271 N N . PRO A 1 164 ? 20.058 0.013 -17.436 1.00 94.94 164 PRO A N 1
ATOM 1272 C CA . PRO A 1 164 ? 20.970 -0.114 -16.305 1.00 94.94 164 PRO A CA 1
ATOM 1273 C C . PRO A 1 164 ? 20.863 -1.484 -15.624 1.00 94.94 164 PRO A C 1
ATOM 1275 O O . PRO A 1 164 ? 19.743 -1.979 -15.451 1.00 94.94 164 PRO A O 1
ATOM 1278 N N . PRO A 1 165 ? 21.988 -2.084 -15.194 1.00 94.81 165 PRO A N 1
ATOM 1279 C CA . PRO A 1 165 ? 21.968 -3.393 -14.558 1.00 94.81 165 PRO A CA 1
ATOM 1280 C C . PRO A 1 165 ? 21.241 -3.351 -13.203 1.00 94.81 165 PRO A C 1
ATOM 1282 O O . PRO A 1 165 ? 21.311 -2.338 -12.494 1.00 94.81 165 PRO A O 1
ATOM 1285 N N . PRO A 1 166 ? 20.609 -4.462 -12.775 1.00 96.69 166 PRO A N 1
ATOM 1286 C CA . PRO A 1 166 ? 19.922 -4.542 -11.484 1.00 96.69 166 PRO A CA 1
ATOM 1287 C C . PRO A 1 166 ? 20.801 -4.168 -10.286 1.00 96.69 166 PRO A C 1
ATOM 1289 O O . PRO A 1 166 ? 20.322 -3.576 -9.321 1.00 96.69 166 PRO A O 1
ATOM 1292 N N . THR A 1 167 ? 22.107 -4.441 -10.355 1.00 95.31 167 THR A N 1
ATOM 1293 C CA . THR A 1 167 ? 23.086 -4.073 -9.319 1.00 95.31 167 THR A CA 1
ATOM 1294 C C . THR A 1 167 ? 23.216 -2.560 -9.128 1.00 95.31 167 THR A C 1
ATOM 1296 O O . THR A 1 167 ? 23.351 -2.098 -7.992 1.00 95.31 167 THR A O 1
ATOM 1299 N N . LEU A 1 168 ? 23.116 -1.774 -10.206 1.00 94.38 168 LEU A N 1
ATOM 1300 C CA . LEU A 1 168 ? 23.117 -0.312 -10.140 1.00 94.38 168 LEU A CA 1
ATOM 1301 C C . LEU A 1 168 ? 21.822 0.190 -9.502 1.00 94.38 168 LEU A C 1
ATOM 1303 O O . LEU A 1 168 ? 21.870 0.996 -8.572 1.00 94.38 168 LEU A O 1
ATOM 1307 N N . VAL A 1 169 ? 20.674 -0.329 -9.948 1.00 95.38 169 VAL A N 1
ATOM 1308 C CA . VAL A 1 169 ? 19.357 0.046 -9.408 1.00 95.38 169 VAL A CA 1
ATOM 1309 C C . VAL A 1 169 ? 19.260 -0.300 -7.917 1.00 95.38 169 VAL A C 1
ATOM 1311 O O . VAL A 1 169 ? 18.802 0.522 -7.123 1.00 95.38 169 VAL A O 1
ATOM 1314 N N . LYS A 1 170 ? 19.798 -1.456 -7.506 1.00 95.62 170 LYS A N 1
ATOM 1315 C CA . LYS A 1 170 ? 19.945 -1.865 -6.101 1.00 95.62 170 LYS A CA 1
ATOM 1316 C C . LYS A 1 170 ? 20.707 -0.829 -5.276 1.00 95.62 170 LYS A C 1
ATOM 1318 O O . LYS A 1 170 ? 20.231 -0.410 -4.222 1.00 95.62 170 LYS A O 1
ATOM 1323 N N . GLY A 1 171 ? 21.903 -0.440 -5.728 1.00 93.00 171 GLY A N 1
ATOM 1324 C CA . GLY A 1 171 ? 22.749 0.525 -5.019 1.00 93.00 171 GLY A CA 1
ATOM 1325 C C . GLY A 1 171 ? 22.100 1.907 -4.928 1.00 93.00 171 GLY A C 1
ATOM 1326 O O . GLY A 1 171 ? 22.117 2.543 -3.871 1.00 93.00 171 GLY A O 1
ATOM 1327 N N . PHE A 1 172 ? 21.462 2.334 -6.017 1.00 93.12 172 PHE A N 1
ATOM 1328 C CA . PHE A 1 172 ? 20.743 3.600 -6.088 1.00 93.12 172 PHE A CA 1
ATOM 1329 C C . PHE A 1 172 ? 19.564 3.644 -5.113 1.00 93.12 172 PHE A C 1
ATOM 1331 O O . PHE A 1 172 ? 19.502 4.525 -4.257 1.00 93.12 172 PHE A O 1
ATOM 1338 N N . TYR A 1 173 ? 18.673 2.650 -5.167 1.00 94.06 173 TYR A N 1
ATOM 1339 C CA . TYR A 1 173 ? 17.537 2.567 -4.253 1.00 94.06 173 TYR A CA 1
ATOM 1340 C C . TYR A 1 173 ? 17.974 2.429 -2.790 1.00 94.06 173 TYR A C 1
ATOM 1342 O O . TYR A 1 173 ? 17.407 3.087 -1.923 1.00 94.06 173 TYR A O 1
ATOM 1350 N N . GLY A 1 174 ? 19.019 1.643 -2.504 1.00 91.56 174 GLY A N 1
ATOM 1351 C CA . GLY A 1 174 ? 19.577 1.551 -1.151 1.00 91.56 174 GLY A CA 1
ATOM 1352 C C . GLY A 1 174 ? 20.043 2.904 -0.606 1.00 91.56 174 GLY A C 1
ATOM 1353 O O . GLY A 1 174 ? 19.842 3.198 0.571 1.00 91.56 174 GLY A O 1
ATOM 1354 N N . THR A 1 175 ? 20.595 3.758 -1.471 1.00 89.69 175 THR A N 1
ATOM 1355 C CA . THR A 1 175 ? 20.991 5.127 -1.112 1.00 89.69 175 THR A CA 1
ATOM 1356 C C . THR A 1 175 ? 19.774 6.025 -0.877 1.00 89.69 175 THR A C 1
ATOM 1358 O O . THR A 1 175 ? 19.749 6.775 0.099 1.00 89.69 175 THR A O 1
ATOM 1361 N N . LEU A 1 176 ? 18.746 5.928 -1.729 1.00 90.00 176 LEU A N 1
ATOM 1362 C CA . LEU A 1 176 ? 17.509 6.705 -1.595 1.00 90.00 176 LEU A CA 1
ATOM 1363 C C . LEU A 1 176 ? 16.726 6.352 -0.334 1.00 90.00 176 LEU A C 1
ATOM 1365 O O . LEU A 1 176 ? 16.267 7.244 0.377 1.00 90.00 176 LEU A O 1
ATOM 1369 N N . LEU A 1 177 ? 16.578 5.062 -0.032 1.00 87.19 177 LEU A N 1
ATOM 1370 C CA . LEU A 1 177 ? 15.847 4.612 1.148 1.00 87.19 177 LEU A CA 1
ATOM 1371 C C . LEU A 1 177 ? 16.462 5.201 2.427 1.00 87.19 177 LEU A C 1
ATOM 1373 O O . LEU A 1 177 ? 15.728 5.589 3.338 1.00 87.19 177 LEU A O 1
ATOM 1377 N N . GLY A 1 178 ? 17.792 5.347 2.442 1.00 82.62 178 GLY A N 1
ATOM 1378 C CA . GLY A 1 178 ? 18.565 5.867 3.563 1.00 82.62 178 GLY A CA 1
ATOM 1379 C C . GLY A 1 178 ? 18.387 5.007 4.807 1.00 82.62 178 GLY A C 1
ATOM 1380 O O . GLY A 1 178 ? 18.313 3.782 4.731 1.00 82.62 178 GLY A O 1
ATOM 1381 N N . SER A 1 179 ? 18.348 5.641 5.973 1.00 69.38 179 SER A N 1
ATOM 1382 C CA . SER A 1 179 ? 18.252 4.954 7.256 1.00 69.38 179 SER A CA 1
ATOM 1383 C C . SER A 1 179 ? 17.135 5.528 8.115 1.00 69.38 179 SER A C 1
ATOM 1385 O O . SER A 1 179 ? 16.940 6.736 8.203 1.00 69.38 179 SER A O 1
ATOM 1387 N N . THR A 1 180 ? 16.448 4.653 8.847 1.00 61.22 180 THR A N 1
ATOM 1388 C CA . THR A 1 180 ? 15.450 5.046 9.850 1.00 61.22 180 THR A CA 1
ATOM 1389 C C . THR A 1 180 ? 16.080 5.538 11.160 1.00 61.22 180 THR A C 1
ATOM 1391 O O . THR A 1 180 ? 15.368 6.001 12.055 1.00 61.22 180 THR A O 1
ATOM 1394 N N . HIS A 1 181 ? 17.406 5.441 11.317 1.00 62.41 181 HIS A N 1
ATOM 1395 C CA . HIS A 1 181 ? 18.104 5.956 12.493 1.00 62.41 181 HIS A CA 1
ATOM 1396 C C . HIS A 1 181 ? 18.305 7.471 12.411 1.00 62.41 181 HIS A C 1
ATOM 1398 O O . HIS A 1 181 ? 18.909 7.988 11.476 1.00 62.41 181 HIS A O 1
ATOM 1404 N N . LYS A 1 182 ? 17.921 8.175 13.486 1.00 59.72 182 LYS A N 1
ATOM 1405 C CA . LYS A 1 182 ? 18.025 9.643 13.625 1.00 59.72 182 LYS A CA 1
ATOM 1406 C C . LYS A 1 182 ? 19.438 10.230 13.438 1.00 59.72 182 LYS A C 1
ATOM 1408 O O . LYS A 1 182 ? 19.566 11.441 13.328 1.00 59.72 182 LYS A O 1
ATOM 1413 N N . LYS A 1 183 ? 20.491 9.404 13.480 1.00 64.69 183 LYS A N 1
ATOM 1414 C CA . LYS A 1 183 ? 21.906 9.823 13.396 1.00 64.69 183 LYS A CA 1
ATOM 1415 C C . LYS A 1 183 ? 22.530 9.634 12.006 1.00 64.69 183 LYS A C 1
ATOM 1417 O O . LYS A 1 183 ? 23.704 9.927 11.825 1.00 64.69 183 LYS A O 1
ATOM 1422 N N . THR A 1 184 ? 21.770 9.120 11.048 1.00 65.19 184 THR A N 1
ATOM 1423 C CA . THR A 1 184 ? 22.210 8.804 9.680 1.00 65.19 184 THR A CA 1
ATOM 1424 C C . THR A 1 184 ? 21.292 9.499 8.681 1.00 65.19 184 THR A C 1
ATOM 1426 O O . THR A 1 184 ? 20.201 9.912 9.064 1.00 65.19 184 THR A O 1
ATOM 1429 N N . PHE A 1 185 ? 21.716 9.632 7.419 1.00 66.38 185 PHE A N 1
ATOM 1430 C CA . PHE A 1 185 ? 20.877 10.204 6.362 1.00 66.38 185 PHE A CA 1
ATOM 1431 C C . PHE A 1 185 ? 19.494 9.536 6.355 1.00 66.38 185 PHE A C 1
ATOM 1433 O O . PHE A 1 185 ? 19.387 8.325 6.160 1.00 66.38 185 PHE A O 1
ATOM 1440 N N . SER A 1 186 ? 18.457 10.336 6.605 1.00 64.12 186 SER A N 1
ATOM 1441 C CA . SER A 1 186 ? 17.095 9.865 6.875 1.00 64.12 186 SER A CA 1
ATOM 1442 C C . SER A 1 186 ? 16.426 9.189 5.671 1.00 64.12 186 SER A C 1
ATOM 1444 O O . SER A 1 186 ? 15.453 8.460 5.854 1.00 64.12 186 SER A O 1
ATOM 1446 N N . GLY A 1 187 ? 16.938 9.443 4.456 1.00 79.44 187 GLY A N 1
ATOM 1447 C CA . GLY A 1 187 ? 16.414 8.928 3.186 1.00 79.44 187 GLY A CA 1
ATOM 1448 C C . GLY A 1 187 ? 14.920 9.151 2.989 1.00 79.44 187 GLY A C 1
ATOM 1449 O O . GLY A 1 187 ? 14.333 10.018 3.625 1.00 79.44 187 GLY A O 1
ATOM 1450 N N . TYR A 1 188 ? 14.304 8.361 2.111 1.00 84.00 188 TYR A N 1
ATOM 1451 C CA . TYR A 1 188 ? 12.866 8.400 1.817 1.00 84.00 188 TYR A CA 1
ATOM 1452 C C . TYR A 1 188 ? 12.054 7.352 2.592 1.00 84.00 188 TYR A C 1
ATOM 1454 O O . TYR A 1 188 ? 10.825 7.334 2.509 1.00 84.00 188 TYR A O 1
ATOM 1462 N N . ALA A 1 189 ? 12.697 6.522 3.423 1.00 82.75 189 ALA A N 1
ATOM 1463 C CA . ALA A 1 189 ? 12.016 5.514 4.242 1.00 82.75 189 ALA A CA 1
ATOM 1464 C C . ALA A 1 189 ? 10.931 6.091 5.174 1.00 82.75 189 ALA A C 1
ATOM 1466 O O . ALA A 1 189 ? 9.988 5.384 5.528 1.00 82.75 189 ALA A O 1
ATOM 1467 N N . TYR A 1 190 ? 11.043 7.360 5.589 1.00 77.38 190 TYR A N 1
ATOM 1468 C CA . TYR A 1 190 ? 10.043 8.008 6.449 1.00 77.38 190 TYR A CA 1
ATOM 1469 C C . TYR A 1 190 ? 8.720 8.294 5.728 1.00 77.38 190 TYR A C 1
ATOM 1471 O O . TYR A 1 190 ? 7.677 8.388 6.374 1.00 77.38 190 TYR A O 1
ATOM 1479 N N . ALA A 1 191 ? 8.766 8.461 4.407 1.00 77.00 191 ALA A N 1
ATOM 1480 C CA . ALA A 1 191 ? 7.598 8.768 3.600 1.00 77.00 191 ALA A CA 1
ATOM 1481 C C . ALA A 1 191 ? 6.854 7.492 3.172 1.00 77.00 191 ALA A C 1
ATOM 1483 O O . ALA A 1 191 ? 5.638 7.526 2.991 1.00 77.00 191 ALA A O 1
ATOM 1484 N N . LEU A 1 192 ? 7.541 6.350 3.128 1.00 82.31 192 LEU A N 1
ATOM 1485 C CA . LEU A 1 192 ? 6.973 5.040 2.807 1.00 82.31 192 LEU A CA 1
ATOM 1486 C C . LEU A 1 192 ? 6.203 4.412 3.978 1.00 82.31 192 LEU A C 1
ATOM 1488 O O . LEU A 1 192 ? 6.355 4.803 5.137 1.00 82.31 192 LEU A O 1
ATOM 1492 N N . ALA A 1 193 ? 5.307 3.471 3.671 1.00 76.81 193 ALA A N 1
ATOM 1493 C CA . ALA A 1 193 ? 4.512 2.784 4.682 1.00 76.81 193 ALA A CA 1
ATOM 1494 C C . ALA A 1 193 ? 5.396 1.851 5.517 1.00 76.81 193 ALA A C 1
ATOM 1496 O O . ALA A 1 193 ? 6.327 1.222 5.013 1.00 76.81 193 ALA A O 1
ATOM 1497 N N . GLU A 1 194 ? 5.092 1.769 6.806 1.00 74.75 194 GLU A N 1
ATOM 1498 C CA . GLU A 1 194 ? 5.714 0.828 7.731 1.00 74.75 194 GLU A CA 1
ATOM 1499 C C . GLU A 1 194 ? 4.782 -0.357 7.986 1.00 74.75 194 GLU A C 1
ATOM 1501 O O . GLU A 1 194 ? 3.601 -0.134 8.256 1.00 74.75 194 GLU A O 1
ATOM 1506 N N . GLY A 1 195 ? 5.323 -1.577 7.999 1.00 68.88 195 GLY A N 1
ATOM 1507 C CA . GLY A 1 195 ? 4.608 -2.764 8.460 1.00 68.88 195 GLY A CA 1
ATOM 1508 C C . GLY A 1 195 ? 4.703 -3.032 9.973 1.00 68.88 195 GLY A C 1
ATOM 1509 O O . GLY A 1 195 ? 5.676 -2.679 10.638 1.00 68.88 195 GLY A O 1
ATOM 1510 N N . GLY A 1 196 ? 3.676 -3.707 10.503 1.00 68.38 196 GLY A N 1
ATOM 1511 C CA . GLY A 1 196 ? 3.800 -4.695 11.585 1.00 68.38 196 GLY A CA 1
ATOM 1512 C C . GLY A 1 196 ? 4.233 -4.213 12.973 1.00 68.38 196 GLY A C 1
ATOM 1513 O O . GLY A 1 196 ? 5.132 -4.810 13.562 1.00 68.38 196 GLY A O 1
ATOM 1514 N N . ARG A 1 197 ? 3.597 -3.176 13.537 1.00 77.06 197 ARG A N 1
ATOM 1515 C CA . ARG A 1 197 ? 3.873 -2.755 14.931 1.00 77.06 197 ARG A CA 1
ATOM 1516 C C . ARG A 1 197 ? 2.771 -3.103 15.920 1.00 77.06 197 ARG A C 1
ATOM 1518 O O . ARG A 1 197 ? 3.027 -3.120 17.125 1.00 77.06 197 ARG A O 1
ATOM 1525 N N . HIS A 1 198 ? 1.562 -3.337 15.433 1.00 86.88 198 HIS A N 1
ATOM 1526 C CA . HIS A 1 198 ? 0.398 -3.577 16.270 1.00 86.88 198 HIS A CA 1
ATOM 1527 C C . HIS A 1 198 ? 0.029 -5.057 16.256 1.00 86.88 198 HIS A C 1
ATOM 1529 O O . HIS A 1 198 ? 0.248 -5.768 15.278 1.00 86.88 198 HIS A O 1
ATOM 1535 N N . THR A 1 199 ? -0.558 -5.522 17.357 1.00 89.81 199 THR A N 1
ATOM 1536 C CA . THR A 1 199 ? -1.274 -6.799 17.344 1.00 89.81 199 THR A CA 1
ATOM 1537 C C . THR A 1 199 ? -2.479 -6.684 16.411 1.00 89.81 199 THR A C 1
ATOM 1539 O O . THR A 1 199 ? -2.994 -5.582 16.214 1.00 89.81 199 THR A O 1
ATOM 1542 N N . SER A 1 200 ? -2.964 -7.809 15.880 1.00 88.31 200 SER A N 1
ATOM 1543 C CA . SER A 1 200 ? -4.168 -7.858 15.034 1.00 88.31 200 SER A CA 1
ATOM 1544 C C . SER A 1 200 ? -5.337 -7.102 15.674 1.00 88.31 200 SER A C 1
ATOM 1546 O O . SER A 1 200 ? -5.929 -6.226 15.052 1.00 88.31 200 SER A O 1
ATOM 1548 N N . GLN A 1 201 ? -5.578 -7.341 16.965 1.00 91.62 201 GLN A N 1
ATOM 1549 C CA . GLN A 1 201 ? -6.614 -6.659 17.738 1.00 91.62 201 GLN A CA 1
ATOM 1550 C C . GLN A 1 201 ? -6.443 -5.137 17.750 1.00 91.62 201 GLN A C 1
ATOM 1552 O O . GLN A 1 201 ? -7.389 -4.409 17.466 1.00 91.62 201 GLN A O 1
ATOM 1557 N N . LYS A 1 202 ? -5.235 -4.633 18.026 1.00 93.06 202 LYS A N 1
ATOM 1558 C CA . LYS A 1 202 ? -4.962 -3.188 18.033 1.00 93.06 202 LYS A CA 1
ATOM 1559 C C . LYS A 1 202 ? -5.073 -2.576 16.640 1.00 93.06 202 LYS A C 1
ATOM 1561 O O . LYS A 1 202 ? -5.627 -1.487 16.499 1.00 93.06 202 LYS A O 1
ATOM 1566 N N . ALA A 1 203 ? -4.583 -3.286 15.624 1.00 93.75 203 ALA A N 1
ATOM 1567 C CA . ALA A 1 203 ? -4.679 -2.877 14.231 1.00 93.75 203 ALA A CA 1
ATOM 1568 C C . ALA A 1 203 ? -6.144 -2.732 13.799 1.00 93.75 203 ALA A C 1
ATOM 1570 O O . ALA A 1 203 ? -6.517 -1.690 13.264 1.00 93.75 203 ALA A O 1
ATOM 1571 N N . VAL A 1 204 ? -6.989 -3.725 14.094 1.00 95.31 204 VAL A N 1
ATOM 1572 C CA . VAL A 1 204 ? -8.423 -3.691 13.775 1.00 95.31 204 VAL A CA 1
ATOM 1573 C C . VAL A 1 204 ? -9.131 -2.601 14.580 1.00 95.31 204 VAL A C 1
ATOM 1575 O O . VAL A 1 204 ? -9.748 -1.715 13.993 1.00 95.31 204 VAL A O 1
ATOM 1578 N N . MET A 1 205 ? -8.992 -2.601 15.908 1.00 94.50 205 MET A N 1
ATOM 1579 C CA . MET A 1 205 ? -9.689 -1.661 16.795 1.00 94.50 205 MET A CA 1
ATOM 1580 C C . MET A 1 205 ? -9.349 -0.202 16.486 1.00 94.50 205 MET A C 1
ATOM 1582 O O . MET A 1 205 ? -10.247 0.627 16.335 1.00 94.50 205 MET A O 1
ATOM 1586 N N . GLY A 1 206 ? -8.059 0.124 16.362 1.00 94.25 206 GLY A N 1
ATOM 1587 C CA . GLY A 1 206 ? -7.624 1.480 16.039 1.00 94.25 206 GLY A CA 1
ATOM 1588 C C . GLY A 1 206 ? -8.073 1.913 14.642 1.00 94.25 206 GLY A C 1
ATOM 1589 O O . GLY A 1 206 ? -8.506 3.051 14.460 1.00 94.25 206 GLY A O 1
ATOM 1590 N N . SER A 1 207 ? -8.049 1.000 13.668 1.00 95.19 207 SER A N 1
ATOM 1591 C CA . SER A 1 207 ? -8.495 1.279 12.299 1.00 95.19 207 SER A CA 1
ATOM 1592 C C . SER A 1 207 ? -9.996 1.549 12.217 1.00 95.19 207 SER A C 1
ATOM 1594 O O . SER A 1 207 ? -10.411 2.562 11.653 1.00 95.19 207 SER A O 1
ATOM 1596 N N . VAL A 1 208 ? -10.813 0.692 12.837 1.00 95.50 208 VAL A N 1
ATOM 1597 C CA . VAL A 1 208 ? -12.271 0.863 12.906 1.00 95.50 208 VAL A CA 1
ATOM 1598 C C . VAL A 1 208 ? -12.613 2.161 13.641 1.00 95.50 208 VAL A C 1
ATOM 1600 O O . VAL A 1 208 ? -13.395 2.963 13.134 1.00 95.50 208 VAL A O 1
ATOM 1603 N N . ALA A 1 209 ? -11.973 2.443 14.783 1.00 94.31 209 ALA A N 1
ATOM 1604 C CA . ALA A 1 209 ? -12.177 3.693 15.518 1.00 94.31 209 ALA A CA 1
ATOM 1605 C C . ALA A 1 209 ? -11.862 4.939 14.668 1.00 94.31 209 ALA A C 1
ATOM 1607 O O . ALA A 1 209 ? -12.599 5.931 14.704 1.00 94.31 209 ALA A O 1
ATOM 1608 N N . TRP A 1 210 ? -10.787 4.893 13.875 1.00 94.44 210 TRP A N 1
ATOM 1609 C CA . TRP A 1 210 ? -10.417 5.986 12.978 1.00 94.44 210 TRP A CA 1
ATOM 1610 C C . TRP A 1 210 ? -11.442 6.183 11.849 1.00 94.44 210 TRP A C 1
ATOM 1612 O O . TRP A 1 210 ? -11.862 7.319 11.595 1.00 94.44 210 TRP A O 1
ATOM 1622 N N . LEU A 1 211 ? -11.899 5.095 11.214 1.00 92.38 211 LEU A N 1
ATOM 1623 C CA . LEU A 1 211 ? -12.914 5.126 10.149 1.00 92.38 211 LEU A CA 1
ATOM 1624 C C . LEU A 1 211 ? -14.266 5.658 10.653 1.00 92.38 211 LEU A C 1
ATOM 1626 O O . LEU A 1 211 ? -14.876 6.492 9.985 1.00 92.38 211 LEU A O 1
ATOM 1630 N N . LEU A 1 212 ? -14.662 5.300 11.880 1.00 90.94 212 LEU A N 1
ATOM 1631 C CA . LEU A 1 212 ? -15.867 5.805 12.559 1.00 90.94 212 LEU A CA 1
ATOM 1632 C C . LEU A 1 212 ? -15.771 7.280 13.007 1.00 90.94 212 LEU A C 1
ATOM 1634 O O . LEU A 1 212 ? -16.769 7.879 13.433 1.00 90.94 212 LEU A O 1
ATOM 1638 N N . GLY A 1 213 ? -14.586 7.893 12.909 1.00 87.12 213 GLY A N 1
ATOM 1639 C CA . GLY A 1 213 ? -14.419 9.339 13.043 1.00 87.12 213 GLY A CA 1
ATOM 1640 C C . GLY A 1 213 ? -13.410 9.823 14.083 1.00 87.12 213 GLY A C 1
ATOM 1641 O O . GLY A 1 213 ? -13.382 11.033 14.335 1.00 87.12 213 GLY A O 1
ATOM 1642 N N . GLU A 1 214 ? -12.560 8.966 14.664 1.00 87.25 214 GLU A 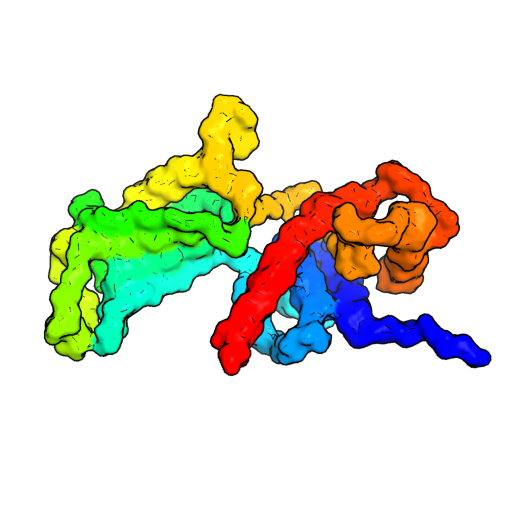N 1
ATOM 1643 C CA . GLU A 1 214 ? -11.415 9.401 15.492 1.00 87.25 214 GLU A CA 1
ATOM 1644 C C . GLU A 1 214 ? -10.281 9.959 14.608 1.00 87.25 214 GLU A C 1
ATOM 1646 O O . GLU A 1 214 ? -9.151 9.478 14.597 1.00 87.25 214 GLU A O 1
ATOM 1651 N N . ARG A 1 215 ? -10.594 10.992 13.820 1.00 81.12 215 ARG A N 1
ATOM 1652 C CA . ARG A 1 215 ? -9.644 11.688 12.946 1.00 81.12 215 ARG A CA 1
ATOM 1653 C C . ARG A 1 215 ? -8.980 12.839 13.703 1.00 81.12 215 ARG A C 1
ATOM 1655 O O . ARG A 1 215 ? -9.636 13.547 14.467 1.00 81.12 215 ARG A O 1
ATOM 1662 N N . SER A 1 216 ? -7.691 13.065 13.451 1.00 60.78 216 SER A N 1
ATOM 1663 C CA . SER A 1 216 ? -6.884 14.108 14.108 1.00 60.78 216 SER A CA 1
ATOM 1664 C C . SER A 1 216 ? -7.423 15.530 13.898 1.00 60.78 216 SER A C 1
ATOM 1666 O O . SER A 1 216 ? -7.320 16.349 14.804 1.00 60.78 216 SER A O 1
ATOM 1668 N N . ASN A 1 217 ? -8.068 15.795 12.758 1.00 62.09 217 ASN A N 1
ATOM 1669 C CA . ASN A 1 217 ? -8.605 17.115 12.395 1.00 62.09 217 ASN A CA 1
ATOM 1670 C C . ASN A 1 217 ? -10.124 17.240 12.612 1.00 62.09 217 ASN A C 1
ATOM 1672 O O . ASN A 1 217 ? -10.775 18.077 11.989 1.00 62.09 217 ASN A O 1
ATOM 1676 N N . ASN A 1 218 ? -10.726 16.384 13.443 1.00 67.31 218 ASN A N 1
ATOM 1677 C CA . ASN A 1 218 ? -12.166 16.437 13.658 1.00 67.31 218 ASN A CA 1
ATOM 1678 C C . ASN A 1 218 ? -12.537 17.647 14.536 1.00 67.31 218 ASN A C 1
ATOM 1680 O O . ASN A 1 218 ? -12.036 17.778 15.653 1.00 67.31 218 ASN A O 1
ATOM 1684 N N . ALA A 1 219 ? -13.443 18.504 14.050 1.00 74.56 219 ALA A N 1
ATOM 1685 C CA . ALA A 1 219 ? -13.934 19.679 14.781 1.00 74.56 219 ALA A CA 1
ATOM 1686 C C . ALA A 1 219 ? -14.678 19.302 16.078 1.00 74.56 219 ALA A C 1
ATOM 1688 O O . ALA A 1 219 ? -14.840 20.123 16.980 1.00 74.56 219 ALA A O 1
ATOM 1689 N N . ILE A 1 220 ? -15.126 18.047 16.184 1.00 81.56 220 ILE A N 1
ATOM 1690 C CA . ILE A 1 220 ? -15.800 17.524 17.369 1.00 81.56 220 ILE A CA 1
ATOM 1691 C C . ILE A 1 220 ? -14.759 17.218 18.462 1.00 81.56 220 ILE A C 1
ATOM 1693 O O . ILE A 1 220 ? -13.817 16.452 18.220 1.00 81.56 220 ILE A O 1
ATOM 1697 N N . PRO A 1 221 ? -14.932 17.741 19.691 1.00 85.94 221 PRO A N 1
ATOM 1698 C CA . PRO A 1 221 ? -13.994 17.498 20.779 1.00 85.94 221 PRO A CA 1
ATOM 1699 C C . PRO A 1 221 ? -13.961 16.011 21.192 1.00 85.94 221 PRO A C 1
ATOM 1701 O O . PRO A 1 221 ? -14.993 15.330 21.119 1.00 85.94 221 PRO A O 1
ATOM 1704 N N . PRO A 1 222 ? -12.815 15.506 21.702 1.00 85.69 222 PRO A N 1
ATOM 1705 C CA . PRO A 1 222 ? -12.655 14.120 22.157 1.00 85.69 222 PRO A CA 1
ATOM 1706 C C . PRO A 1 222 ? -13.773 13.640 23.091 1.00 85.69 222 PRO A C 1
ATOM 1708 O O . PRO A 1 222 ? -14.312 12.555 22.896 1.00 85.69 222 PRO A O 1
ATOM 1711 N N . GLY A 1 223 ? -14.191 14.500 24.032 1.00 85.50 223 GLY A N 1
ATOM 1712 C CA . GLY A 1 223 ? -15.242 14.224 25.019 1.00 85.50 223 GLY A CA 1
ATOM 1713 C C . GLY A 1 223 ? -16.631 13.939 24.451 1.00 85.50 223 GLY A C 1
ATOM 1714 O O . GLY A 1 223 ? -17.477 13.444 25.178 1.00 85.50 223 GLY A O 1
ATOM 1715 N N . ARG A 1 224 ? -16.880 14.234 23.170 1.00 84.81 224 ARG A N 1
ATOM 1716 C CA . ARG A 1 224 ? -18.142 13.893 22.495 1.00 84.81 224 ARG A CA 1
ATOM 1717 C C . ARG A 1 224 ? -17.970 12.796 21.454 1.00 84.81 224 ARG A C 1
ATOM 1719 O O . ARG A 1 224 ? -18.839 11.942 21.319 1.00 84.81 224 ARG A O 1
ATOM 1726 N N . ARG A 1 225 ? -16.860 12.800 20.708 1.00 88.38 225 ARG A N 1
ATOM 1727 C CA . ARG A 1 225 ? -16.652 11.824 19.627 1.00 88.38 225 ARG A CA 1
ATOM 1728 C C . ARG A 1 225 ? -16.264 10.434 20.136 1.00 88.38 225 ARG A C 1
ATOM 1730 O O . ARG A 1 225 ? -16.791 9.457 19.618 1.00 88.38 225 ARG A O 1
ATOM 1737 N N . ARG A 1 226 ? -15.386 10.334 21.142 1.00 91.50 226 ARG A N 1
ATOM 1738 C CA . ARG A 1 226 ? -14.873 9.046 21.640 1.00 91.50 226 ARG A CA 1
ATOM 1739 C C . ARG A 1 226 ? -15.955 8.220 22.333 1.00 91.50 226 ARG A C 1
ATOM 1741 O O . ARG A 1 226 ? -16.071 7.061 21.965 1.00 91.50 226 ARG A O 1
ATOM 1748 N N . PRO A 1 227 ? -16.819 8.803 23.187 1.00 91.69 227 PRO A N 1
ATOM 1749 C CA . PRO A 1 227 ? -17.984 8.099 23.730 1.00 91.69 227 PRO A CA 1
ATOM 1750 C C . PRO A 1 227 ? -18.911 7.531 22.640 1.00 91.69 227 PRO A C 1
ATOM 1752 O O . PRO A 1 227 ? -19.314 6.372 22.688 1.00 91.69 227 PRO A O 1
ATOM 1755 N N . ARG A 1 228 ? -19.174 8.309 21.577 1.00 90.56 228 ARG A N 1
ATOM 1756 C CA . ARG A 1 228 ? -19.971 7.848 20.426 1.00 90.56 228 ARG A CA 1
ATOM 1757 C C . ARG A 1 228 ? -19.321 6.659 19.713 1.00 90.56 228 ARG A C 1
ATOM 1759 O O . ARG A 1 228 ? -20.011 5.705 19.381 1.00 90.56 228 ARG A O 1
ATOM 1766 N N . ILE A 1 229 ? -18.015 6.733 19.454 1.00 92.25 229 ILE A N 1
ATOM 1767 C CA . ILE A 1 229 ? -17.263 5.662 18.783 1.00 92.25 229 ILE A CA 1
ATOM 1768 C C . ILE A 1 229 ? -17.176 4.422 19.682 1.00 92.25 229 ILE A C 1
ATOM 1770 O O . ILE A 1 229 ? -17.375 3.316 19.191 1.00 92.25 229 ILE A O 1
ATOM 1774 N N . ALA A 1 230 ? -16.939 4.605 20.984 1.00 92.94 230 ALA A N 1
ATOM 1775 C CA . ALA A 1 230 ? -16.916 3.544 21.986 1.00 92.94 230 ALA A CA 1
ATOM 1776 C C . ALA A 1 230 ? -18.235 2.773 22.005 1.00 92.94 230 ALA A C 1
ATOM 1778 O O . ALA A 1 230 ? -18.214 1.556 21.883 1.00 92.94 230 ALA A O 1
ATOM 1779 N N . LYS A 1 231 ? -19.374 3.473 22.023 1.00 93.12 231 LYS A N 1
ATOM 1780 C CA . LYS A 1 231 ? -20.697 2.846 21.946 1.00 93.12 231 LYS A CA 1
ATOM 1781 C C . LYS A 1 231 ? -20.875 1.976 20.699 1.00 93.12 231 LYS A C 1
ATOM 1783 O O . LYS A 1 231 ? -21.393 0.866 20.782 1.00 93.12 231 LYS A O 1
ATOM 1788 N N . THR A 1 232 ? -20.433 2.457 19.536 1.00 92.50 232 THR A N 1
ATOM 1789 C CA . THR A 1 232 ? -20.499 1.665 18.299 1.00 92.50 232 THR A CA 1
ATOM 1790 C C . THR A 1 232 ? -19.559 0.455 18.355 1.00 92.50 232 THR A C 1
ATOM 1792 O O . THR A 1 232 ? -19.969 -0.644 17.989 1.00 92.50 232 THR A O 1
ATOM 1795 N N . LEU A 1 233 ? -18.323 0.630 18.835 1.00 93.06 233 LEU A N 1
ATOM 1796 C CA . LEU A 1 233 ? -17.344 -0.454 18.986 1.00 93.06 233 LEU A CA 1
ATOM 1797 C C . LEU A 1 233 ? -17.808 -1.518 19.982 1.00 93.06 233 LEU A C 1
ATOM 1799 O O . LEU A 1 233 ? -17.691 -2.702 19.683 1.00 93.06 233 LEU A O 1
ATOM 1803 N N . ASN A 1 234 ? -18.359 -1.117 21.128 1.00 94.69 234 ASN A N 1
ATOM 1804 C CA . ASN A 1 234 ? -18.926 -2.026 22.119 1.00 94.69 234 ASN A CA 1
ATOM 1805 C C . ASN A 1 234 ? -20.014 -2.877 21.474 1.00 94.69 234 ASN A C 1
ATOM 1807 O O . ASN A 1 234 ? -19.859 -4.089 21.344 1.00 94.69 234 ASN A O 1
ATOM 1811 N N . LYS A 1 235 ? -21.050 -2.217 20.943 1.00 93.19 235 LYS A N 1
ATOM 1812 C CA . LYS A 1 235 ? -22.216 -2.881 20.356 1.00 93.19 235 LYS A CA 1
ATOM 1813 C C . LYS A 1 235 ? -21.855 -3.851 19.226 1.00 93.19 235 LYS A C 1
ATOM 1815 O O . LYS A 1 235 ? -22.428 -4.935 19.166 1.00 93.19 235 LYS A O 1
ATOM 1820 N N . HIS A 1 236 ? -20.954 -3.463 18.323 1.00 93.31 236 HIS A N 1
ATOM 1821 C CA . HIS A 1 236 ? -20.744 -4.190 17.066 1.00 93.31 236 HIS A CA 1
ATOM 1822 C C . HIS A 1 236 ? -19.456 -5.008 16.996 1.00 93.31 236 HIS A C 1
ATOM 1824 O O . HIS A 1 236 ? -19.357 -5.856 16.114 1.00 93.31 236 HIS A O 1
ATOM 1830 N N . LEU A 1 237 ? -18.490 -4.798 17.895 1.00 92.38 237 LEU A N 1
ATOM 1831 C CA . LEU A 1 237 ? -17.189 -5.469 17.832 1.00 92.38 237 LEU A CA 1
ATOM 1832 C C . LEU A 1 237 ? -16.772 -6.102 19.166 1.00 92.38 237 LEU A C 1
ATOM 1834 O O . LEU A 1 237 ? -16.433 -7.277 19.171 1.00 92.38 237 LEU A O 1
ATOM 1838 N N . LEU A 1 238 ? -16.833 -5.382 20.292 1.00 93.25 238 LEU A N 1
ATOM 1839 C CA . LEU A 1 238 ? -16.311 -5.879 21.576 1.00 93.25 238 LEU A CA 1
ATOM 1840 C C . LEU A 1 238 ? -17.295 -6.799 22.312 1.00 93.25 238 LEU A C 1
ATOM 1842 O O . LEU A 1 238 ? -16.931 -7.921 22.661 1.00 93.25 238 LEU A O 1
ATOM 1846 N N . THR A 1 239 ? -18.546 -6.368 22.512 1.00 93.19 239 THR A N 1
ATOM 1847 C CA . THR A 1 239 ? -19.568 -7.155 23.221 1.00 93.19 239 THR A CA 1
ATOM 1848 C C . THR A 1 239 ? -19.843 -8.500 22.528 1.00 93.19 239 THR A C 1
ATOM 1850 O O . THR A 1 239 ? -19.836 -9.516 23.224 1.00 93.19 239 THR A O 1
ATOM 1853 N N . PRO A 1 240 ? -19.990 -8.586 21.182 1.00 92.62 240 PRO A N 1
ATOM 1854 C CA . PRO A 1 240 ? -20.160 -9.874 20.493 1.00 92.62 240 PRO A CA 1
ATOM 1855 C C . PRO A 1 240 ? -19.003 -10.857 20.713 1.00 92.62 240 PRO A C 1
ATOM 1857 O O . PRO A 1 240 ? -19.196 -12.067 20.638 1.00 92.62 240 PRO A O 1
ATOM 1860 N N . ARG A 1 241 ? -17.806 -10.342 21.012 1.00 91.25 241 ARG A N 1
ATOM 1861 C CA . ARG A 1 241 ? -16.585 -11.124 21.239 1.00 91.25 241 ARG A CA 1
ATOM 1862 C C . ARG A 1 241 ? -16.289 -11.367 22.718 1.00 91.25 241 ARG A C 1
ATOM 1864 O O . ARG A 1 241 ? -15.267 -11.962 23.043 1.00 91.25 241 ARG A O 1
ATOM 1871 N N . SER A 1 242 ? -17.167 -10.916 23.618 1.00 90.94 242 SER A N 1
ATOM 1872 C CA . SER A 1 242 ? -16.933 -10.935 25.070 1.00 90.94 242 SER A CA 1
ATOM 1873 C C . SER A 1 242 ? -15.626 -10.235 25.480 1.00 90.94 242 SER A C 1
ATOM 1875 O O . SER A 1 242 ? -14.977 -10.618 26.455 1.00 90.94 242 SER A O 1
ATOM 1877 N N . GLU A 1 243 ? -15.219 -9.214 24.723 1.00 89.94 243 GLU A N 1
ATOM 1878 C CA . GLU A 1 243 ? -14.043 -8.401 25.023 1.00 89.94 243 GLU A CA 1
ATOM 1879 C C . GLU A 1 243 ? -14.392 -7.261 25.990 1.00 89.94 243 GLU A C 1
ATOM 1881 O O . GLU A 1 243 ? -15.553 -6.895 26.178 1.00 89.94 243 GLU A O 1
ATOM 1886 N N . ARG A 1 244 ? -13.370 -6.682 26.632 1.00 89.88 244 ARG A N 1
ATOM 1887 C CA . ARG A 1 244 ? -13.562 -5.574 27.572 1.00 89.88 244 ARG A CA 1
ATOM 1888 C C . ARG A 1 244 ? -14.119 -4.348 26.847 1.00 89.88 244 ARG A C 1
ATOM 1890 O O . ARG A 1 244 ? -13.455 -3.790 25.977 1.00 89.88 244 ARG A O 1
ATOM 1897 N N . GLU A 1 245 ? -15.285 -3.898 27.290 1.00 92.06 245 GLU A N 1
ATOM 1898 C CA . GLU A 1 245 ? -15.948 -2.704 26.769 1.00 92.06 245 GLU A CA 1
ATOM 1899 C C . GLU A 1 245 ? -15.188 -1.412 27.101 1.00 92.06 245 GLU A C 1
ATOM 1901 O O . GLU A 1 245 ? -14.532 -1.273 28.142 1.00 92.06 245 GLU A O 1
ATOM 1906 N N . LEU A 1 246 ? -15.306 -0.450 26.189 1.00 90.88 246 LEU A N 1
ATOM 1907 C CA . LEU A 1 246 ? -14.866 0.928 26.361 1.00 90.88 246 LEU A CA 1
ATOM 1908 C C . LEU A 1 246 ? -15.936 1.730 27.111 1.00 90.88 246 LEU A C 1
ATOM 1910 O O . LEU A 1 246 ? -17.123 1.410 27.065 1.00 90.88 246 LEU A O 1
ATOM 1914 N N . LEU A 1 247 ? -15.532 2.814 27.772 1.00 89.88 247 LEU A N 1
ATOM 1915 C CA . LEU A 1 247 ? -16.478 3.707 28.444 1.00 89.88 247 LEU A CA 1
ATOM 1916 C C . LEU A 1 247 ? -17.350 4.446 27.411 1.00 89.88 247 LEU A C 1
ATOM 1918 O O . LEU A 1 247 ? -16.834 5.102 26.508 1.00 89.88 247 LEU A O 1
ATOM 1922 N N . GLU A 1 248 ? -18.675 4.357 27.556 1.00 90.38 248 GLU A N 1
ATOM 1923 C CA . GLU A 1 248 ? -19.637 4.980 26.626 1.00 90.38 248 GLU A CA 1
ATOM 1924 C C . GLU A 1 248 ? -20.066 6.395 27.019 1.00 90.38 248 GLU A C 1
ATOM 1926 O O . GLU A 1 248 ? -20.580 7.123 26.175 1.00 90.38 248 GLU A O 1
ATOM 1931 N N . ASP A 1 249 ? -19.853 6.789 28.277 1.00 87.06 249 ASP A N 1
ATOM 1932 C CA . ASP A 1 249 ? -20.240 8.105 28.812 1.00 87.06 249 ASP A CA 1
ATOM 1933 C C . ASP A 1 249 ? -19.036 9.036 29.028 1.00 87.06 249 ASP A C 1
ATOM 1935 O O . ASP A 1 249 ? -19.175 10.232 29.284 1.00 87.06 249 ASP A O 1
ATOM 1939 N N . SER A 1 250 ? -17.824 8.492 28.937 1.00 85.50 250 SER A N 1
ATOM 1940 C CA . SER A 1 250 ? -16.567 9.213 29.133 1.00 85.50 250 SER A CA 1
ATOM 1941 C C . SER A 1 250 ? -15.451 8.555 28.322 1.00 85.50 250 SER A C 1
ATOM 1943 O O . SER A 1 250 ? -15.677 7.560 27.646 1.00 85.50 250 SER A O 1
ATOM 1945 N N . TRP A 1 251 ? -14.245 9.119 28.332 1.00 85.81 251 TRP A N 1
ATOM 1946 C CA . TRP A 1 251 ? -13.079 8.479 27.720 1.00 85.81 251 TRP A CA 1
ATOM 1947 C C . TRP A 1 251 ? -11.850 8.720 28.590 1.00 85.81 251 TRP A C 1
ATOM 1949 O O . TRP A 1 251 ? -11.739 9.775 29.221 1.00 85.81 251 TRP A O 1
ATOM 1959 N N . THR A 1 252 ? -10.917 7.768 28.592 1.00 83.44 252 THR A N 1
ATOM 1960 C CA . THR A 1 252 ? -9.625 7.921 29.269 1.00 83.44 252 THR A CA 1
ATOM 1961 C C . THR A 1 252 ? -8.473 7.984 28.257 1.00 83.44 252 THR A C 1
ATOM 1963 O O . THR A 1 252 ? -8.496 7.276 27.247 1.00 83.44 252 THR A O 1
ATOM 1966 N N . PRO A 1 253 ? -7.446 8.828 28.482 1.00 76.81 253 PRO A N 1
ATOM 1967 C CA . PRO A 1 253 ? -6.209 8.809 27.697 1.00 76.81 253 PRO A CA 1
ATOM 1968 C C . PRO A 1 253 ? -5.457 7.474 27.735 1.00 76.81 253 PRO A C 1
ATOM 1970 O O . PRO A 1 253 ? -4.624 7.231 26.858 1.00 76.81 253 PRO A O 1
ATOM 1973 N N . ASP A 1 254 ? -5.741 6.633 28.732 1.00 81.12 254 ASP A N 1
ATOM 1974 C CA . ASP A 1 254 ? -5.099 5.331 28.916 1.00 81.12 254 ASP A CA 1
ATOM 1975 C C . ASP A 1 254 ? -5.643 4.260 27.961 1.00 81.12 254 ASP A C 1
ATOM 1977 O O . ASP A 1 254 ? -4.969 3.258 27.705 1.00 81.12 254 ASP A O 1
ATOM 1981 N N . ASP A 1 255 ? -6.824 4.482 27.378 1.00 84.38 255 ASP A N 1
ATOM 1982 C CA . ASP A 1 255 ? -7.388 3.593 26.368 1.00 84.38 255 ASP A CA 1
ATOM 1983 C C . ASP A 1 255 ? -6.526 3.641 25.100 1.00 84.38 255 ASP A C 1
ATOM 1985 O O . ASP A 1 255 ? -6.539 4.600 24.318 1.00 84.38 255 ASP A O 1
ATOM 1989 N N . THR A 1 256 ? -5.765 2.567 24.886 1.00 88.69 256 THR A N 1
ATOM 1990 C CA . THR A 1 256 ? -4.798 2.481 23.780 1.00 88.69 256 THR A CA 1
ATOM 1991 C C . THR A 1 256 ? -5.434 2.626 22.397 1.00 88.69 256 THR A C 1
ATOM 1993 O O . THR A 1 256 ? -4.783 3.171 21.509 1.00 88.69 256 THR A O 1
ATOM 1996 N N . VAL A 1 257 ? -6.721 2.286 22.237 1.00 90.88 257 VAL A N 1
ATOM 1997 C CA . VAL A 1 257 ? -7.461 2.399 20.966 1.00 90.88 257 VAL A CA 1
ATOM 1998 C C . VAL A 1 257 ? -7.400 3.804 20.363 1.00 90.88 257 VAL A C 1
ATOM 2000 O O . VAL A 1 257 ? -7.246 3.948 19.154 1.00 90.88 257 VAL A O 1
ATOM 2003 N N . TRP A 1 258 ? -7.441 4.857 21.187 1.00 91.25 258 TRP A N 1
ATOM 2004 C CA . TRP A 1 258 ? -7.391 6.236 20.693 1.00 91.25 258 TRP A CA 1
ATOM 2005 C C . TRP A 1 258 ? -6.001 6.610 20.180 1.00 91.25 258 TRP A C 1
ATOM 2007 O O . TRP A 1 258 ? -5.865 7.375 19.223 1.00 91.25 258 TRP A O 1
ATOM 2017 N N . ARG A 1 259 ? -4.958 6.065 20.815 1.00 89.00 259 ARG A N 1
ATOM 2018 C CA . ARG A 1 259 ? -3.573 6.236 20.373 1.00 89.00 259 ARG A CA 1
ATOM 2019 C C . ARG A 1 259 ? -3.342 5.450 19.087 1.00 89.00 259 ARG A C 1
ATOM 2021 O O . ARG A 1 259 ? -2.850 6.025 18.118 1.00 89.00 259 ARG A O 1
ATOM 2028 N N . ASP A 1 260 ? -3.771 4.195 19.057 1.00 91.62 260 ASP A N 1
ATOM 2029 C CA . ASP A 1 260 ? -3.639 3.305 17.905 1.00 91.62 260 ASP A CA 1
ATOM 2030 C C . ASP A 1 260 ? -4.371 3.886 16.685 1.00 91.62 260 ASP A C 1
ATOM 2032 O O . ASP A 1 260 ? -3.786 3.980 15.610 1.00 91.62 260 ASP A O 1
ATOM 2036 N N . ALA A 1 261 ? -5.587 4.419 16.860 1.00 91.88 261 ALA A N 1
ATOM 2037 C CA . ALA A 1 261 ? -6.323 5.122 15.806 1.00 91.88 261 ALA A CA 1
ATOM 2038 C C . ALA A 1 261 ? -5.539 6.303 15.214 1.00 91.88 261 ALA A C 1
ATOM 2040 O O . ALA A 1 261 ? -5.514 6.493 13.998 1.00 91.88 261 ALA A O 1
ATOM 2041 N N . SER A 1 262 ? -4.851 7.087 16.050 1.00 88.94 262 SER A N 1
ATOM 2042 C CA . SER A 1 262 ? -4.054 8.220 15.563 1.00 88.94 262 SER A CA 1
ATOM 2043 C C . SER A 1 262 ? -2.792 7.791 14.801 1.00 88.94 262 SER A C 1
ATOM 2045 O O . SER A 1 262 ? -2.374 8.490 13.879 1.00 88.94 262 SER A O 1
ATOM 2047 N N . VAL A 1 263 ? -2.214 6.633 15.141 1.00 88.50 263 VAL A N 1
ATOM 2048 C CA . VAL A 1 263 ? -1.044 6.054 14.457 1.00 88.50 263 VAL A CA 1
ATOM 2049 C C . VAL A 1 263 ? -1.435 5.354 13.151 1.00 88.50 263 VAL A C 1
ATOM 2051 O O . VAL A 1 263 ? -0.742 5.502 12.142 1.00 88.50 263 VAL A O 1
ATOM 2054 N N . LEU A 1 264 ? -2.535 4.599 13.155 1.00 90.81 264 LEU A N 1
ATOM 2055 C CA . LEU A 1 264 ? -3.007 3.807 12.015 1.00 90.81 264 LEU A CA 1
ATOM 2056 C C . LEU A 1 264 ? -3.752 4.657 10.983 1.00 90.81 264 LEU A C 1
ATOM 2058 O O . LEU A 1 264 ? -3.688 4.366 9.792 1.00 90.81 264 LEU A O 1
ATOM 2062 N N . GLY A 1 265 ? -4.393 5.747 11.407 1.00 89.38 265 GLY A N 1
ATOM 2063 C CA . GLY A 1 265 ? -5.151 6.647 10.540 1.00 89.38 265 GLY A CA 1
ATOM 2064 C C . GLY A 1 265 ? -4.408 7.115 9.283 1.00 89.38 265 GLY A C 1
ATOM 2065 O O . GLY A 1 265 ? -4.902 6.902 8.177 1.00 89.38 265 GLY A O 1
ATOM 2066 N N . PRO A 1 266 ? -3.196 7.693 9.395 1.00 86.19 266 PRO A N 1
ATOM 2067 C CA . PRO A 1 266 ? -2.391 8.050 8.227 1.00 86.19 266 PRO A CA 1
ATOM 2068 C C . PRO A 1 266 ? -2.066 6.873 7.297 1.00 86.19 266 PRO A C 1
ATOM 2070 O O . PRO A 1 266 ? -1.920 7.076 6.095 1.00 86.19 266 PRO A O 1
ATOM 2073 N N . ARG A 1 267 ? -1.969 5.645 7.824 1.00 87.12 267 ARG A N 1
ATOM 2074 C CA . ARG A 1 267 ? -1.728 4.430 7.025 1.00 87.12 267 ARG A CA 1
ATOM 2075 C C . ARG A 1 267 ? -3.000 3.988 6.294 1.00 87.12 267 ARG A C 1
ATOM 2077 O O . ARG A 1 267 ? -2.933 3.639 5.118 1.00 87.12 267 ARG A O 1
ATOM 2084 N N . LEU A 1 268 ? -4.160 4.077 6.946 1.00 89.44 268 LEU A N 1
ATOM 2085 C CA . LEU A 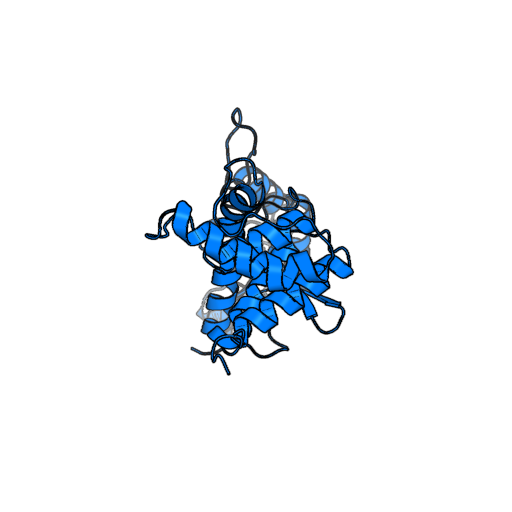1 268 ? -5.464 3.861 6.309 1.00 89.44 268 LEU A CA 1
ATOM 2086 C C . LEU A 1 268 ? -5.726 4.865 5.189 1.00 89.44 268 LEU A C 1
ATOM 2088 O O . LEU A 1 268 ? -6.171 4.466 4.119 1.00 89.44 268 LEU A O 1
ATOM 2092 N N . MET A 1 269 ? -5.406 6.147 5.398 1.00 88.00 269 MET A N 1
ATOM 2093 C CA . MET A 1 269 ? -5.582 7.175 4.364 1.00 88.00 269 MET A CA 1
ATOM 2094 C C . MET A 1 269 ? -4.860 6.829 3.062 1.00 88.00 269 MET A C 1
ATOM 2096 O O . MET A 1 269 ? -5.396 7.103 1.997 1.00 88.00 269 MET A O 1
ATOM 2100 N N . ARG A 1 270 ? -3.686 6.190 3.128 1.00 85.94 270 ARG A N 1
ATOM 2101 C CA . ARG A 1 270 ? -2.949 5.748 1.931 1.00 85.94 270 ARG A CA 1
ATOM 2102 C C . ARG A 1 270 ? -3.673 4.636 1.178 1.00 85.94 270 ARG A C 1
ATOM 2104 O O . ARG A 1 270 ? -3.738 4.682 -0.042 1.00 85.94 270 ARG A O 1
ATOM 2111 N N . ASN A 1 271 ? -4.237 3.669 1.902 1.00 88.75 271 ASN A N 1
ATOM 2112 C CA . ASN A 1 271 ? -5.030 2.598 1.294 1.00 88.75 271 ASN A CA 1
ATOM 2113 C C . ASN A 1 271 ? -6.299 3.166 0.642 1.00 88.75 271 ASN A C 1
ATOM 2115 O O . ASN A 1 271 ? -6.603 2.832 -0.496 1.00 88.75 271 ASN A O 1
ATOM 2119 N N . LEU A 1 272 ? -6.995 4.078 1.332 1.00 88.69 272 LEU A N 1
ATOM 2120 C CA . LEU A 1 272 ? -8.170 4.767 0.791 1.00 88.69 272 LEU A CA 1
ATOM 2121 C C . LEU A 1 272 ? -7.825 5.608 -0.448 1.00 88.69 272 LEU A C 1
ATOM 2123 O O . LEU A 1 272 ? -8.563 5.574 -1.424 1.00 88.69 272 LEU A O 1
ATOM 2127 N N . TYR A 1 273 ? -6.701 6.329 -0.429 1.00 85.50 273 TYR A N 1
ATOM 2128 C CA . TYR A 1 273 ? -6.236 7.101 -1.581 1.00 85.50 273 TYR A CA 1
ATOM 2129 C C . TYR A 1 273 ? -5.987 6.207 -2.800 1.00 85.50 273 TYR A C 1
ATOM 2131 O O . TYR A 1 273 ? -6.485 6.495 -3.882 1.00 85.50 273 TYR A O 1
ATOM 2139 N N . LEU A 1 274 ? -5.271 5.092 -2.624 1.00 81.69 274 LEU A N 1
ATOM 2140 C CA . LEU A 1 274 ? -4.945 4.200 -3.739 1.00 81.69 274 LEU A CA 1
ATOM 2141 C C . LEU A 1 274 ? -6.173 3.508 -4.322 1.00 81.69 274 LEU A C 1
ATOM 2143 O O . LEU A 1 274 ? -6.294 3.440 -5.540 1.00 81.69 274 LEU A O 1
ATOM 2147 N N . LEU A 1 275 ? -7.116 3.092 -3.478 1.00 85.31 275 LEU A N 1
ATOM 2148 C CA . LEU A 1 275 ? -8.406 2.593 -3.945 1.00 85.31 275 LEU A CA 1
ATOM 2149 C C . LEU A 1 275 ? -9.167 3.646 -4.768 1.00 85.31 275 LEU A C 1
ATOM 2151 O O . LEU A 1 275 ? -9.743 3.318 -5.803 1.00 85.31 275 LEU A O 1
ATOM 2155 N N . GLN A 1 276 ? -9.146 4.913 -4.342 1.00 83.56 276 GLN A N 1
ATOM 2156 C CA . GLN A 1 276 ? -9.788 6.002 -5.074 1.00 83.56 276 GLN A CA 1
ATOM 2157 C C . GLN A 1 276 ? -9.110 6.270 -6.428 1.00 83.56 276 GLN A C 1
ATOM 2159 O O . GLN A 1 276 ? -9.802 6.436 -7.432 1.00 83.56 276 GLN A O 1
ATOM 2164 N N . GLU A 1 277 ? -7.779 6.321 -6.476 1.00 80.69 277 GLU A N 1
ATOM 2165 C CA . GLU A 1 277 ? -7.040 6.535 -7.727 1.00 80.69 277 GLU A CA 1
ATOM 2166 C C . GLU A 1 277 ? -7.189 5.353 -8.689 1.00 80.69 277 GLU A C 1
ATOM 2168 O O . GLU A 1 277 ? -7.459 5.553 -9.873 1.00 80.69 277 GLU A O 1
ATOM 2173 N N . GLY A 1 278 ? -7.105 4.120 -8.183 1.00 73.81 278 GLY A N 1
ATOM 2174 C CA . GLY A 1 278 ? -7.357 2.921 -8.976 1.00 73.81 278 GLY A CA 1
ATOM 2175 C C . GLY A 1 278 ? -8.770 2.901 -9.561 1.00 73.81 278 GLY A C 1
ATOM 2176 O O . GLY A 1 278 ? -8.943 2.539 -10.722 1.00 73.81 278 GLY A O 1
ATOM 2177 N N . TYR A 1 279 ? -9.769 3.360 -8.802 1.00 70.00 279 TYR A N 1
ATOM 2178 C CA . TYR A 1 279 ? -11.135 3.515 -9.299 1.00 70.00 279 TYR A CA 1
ATOM 2179 C C . TYR A 1 279 ? -11.234 4.564 -10.423 1.00 70.00 279 TYR A C 1
ATOM 2181 O O . TYR A 1 279 ? -11.807 4.284 -11.475 1.00 70.00 279 TYR A O 1
ATOM 2189 N N . LYS A 1 280 ? -10.626 5.749 -10.257 1.00 74.69 280 LYS A N 1
ATOM 2190 C CA . LYS A 1 280 ? -10.615 6.801 -11.298 1.00 74.69 280 LYS A CA 1
ATOM 2191 C C . LYS A 1 280 ? -9.971 6.335 -12.602 1.00 74.69 280 LYS A C 1
ATOM 2193 O O . LYS A 1 280 ? -10.450 6.677 -13.675 1.00 74.69 280 LYS A O 1
ATOM 2198 N N . GLN A 1 281 ? -8.891 5.559 -12.525 1.00 65.88 281 GLN A N 1
ATOM 2199 C CA . GLN A 1 281 ? -8.216 5.037 -13.719 1.00 65.88 281 GLN A CA 1
ATOM 2200 C C . GLN A 1 281 ? -9.088 4.055 -14.515 1.00 65.88 281 GLN A C 1
ATOM 2202 O O . GLN A 1 281 ? -8.887 3.895 -15.717 1.00 65.88 281 GLN A O 1
ATOM 2207 N N . GLN A 1 282 ? -10.047 3.399 -13.860 1.00 57.25 282 GLN A N 1
ATOM 2208 C CA . GLN A 1 282 ? -10.949 2.432 -14.488 1.00 57.25 282 GLN A CA 1
ATOM 2209 C C . GLN A 1 282 ? -12.185 3.091 -15.103 1.00 57.25 282 GLN A C 1
ATOM 2211 O O . GLN A 1 282 ? -12.706 2.595 -16.101 1.00 57.25 282 GLN A O 1
ATOM 2216 N N . PHE A 1 283 ? -12.625 4.213 -14.533 1.00 53.84 283 PHE A N 1
ATOM 2217 C CA . PHE A 1 283 ? -13.794 4.971 -14.976 1.00 53.84 283 PHE A CA 1
ATOM 2218 C C . PHE A 1 283 ? -13.424 6.454 -15.176 1.00 53.84 283 PHE A C 1
ATOM 2220 O O . PHE A 1 283 ? -13.720 7.268 -14.296 1.00 53.84 283 PHE A O 1
ATOM 2227 N N . PRO A 1 284 ? -12.735 6.796 -16.285 1.00 49.31 284 PRO A N 1
ATOM 2228 C CA . PRO A 1 284 ? -12.319 8.167 -16.590 1.00 49.31 284 PRO A CA 1
ATOM 2229 C C . PRO A 1 284 ? -13.484 9.117 -16.902 1.00 49.31 284 PRO A C 1
ATOM 2231 O O . PRO A 1 284 ? -14.510 8.660 -17.460 1.00 49.31 284 PRO A O 1
#

pLDDT: mean 85.26, std 11.89, range [29.27, 97.38]

Sequence (284 aa):
MRAGDDVCGQCDALFTAAHTLLDNNVHDEAAVLGTLAFAWSRDVWGIDSENYCGLEHLSTVDGVPLLRLPRITTGLIYCEGSHIPKAANISVYSRDVKPQELAEVYERLLMDHGIHFDESSGGSVVWDIEDANLTITVRAMKEPAAWRTPYLKTYPAGRIYSFPPPTLVKGFYGTLLGSTHKKTFSGYAYALAEGGRHTSQKAVMGSVAWLLGERSNNAIPPGRRRPRIAKTLNKHLLTPRSERELLEDSWTPDDTVWRDASVLGPRLMRNLYLLQEGYKQQFP

Secondary structure (DSSP, 8-state):
--S-----HHHHHHHHHHHHHHHTT---HHHHHHHHHHHHHHHHHT--TT--TTPEEEEEETTEEEEE--SEEEEEEEPTTSS-EEEEEEEE-BTT--HHHHHHHHHHHHHHTT----TT--EEEEEEEETTEEEEEEEESSPPPTTTGGG-SSPPPBTTB-PPPHHHHHHHHHHHH--SSTTS---STTTSBPP--S-HHHHHHHHHHHHTT--TT-SS-HHHHHHHHHHHHIIIIIGGGTPPPPPSS---TT-HHHHHHHHHHHHHHHHHHHHHHHHHHH--

Radius of gyration: 22.91 Å; chains: 1; bounding box: 69×36×67 Å

Foldseek 3Di:
DDPDPDDPQLVVLLLVQLCQLVVVQPQWLQQLLLQNLCSNCCVVLVDDPVDSLQWDFDDATPNGTRTGHDQKDKDFDAQPLAPAGFKIKIKGFALPQALVNSLVVVVVVCVVQVADDDQQADWDWDWDDDLLIIMIIWGGQDDDDNVCRNVDPGQDDDRRSHTYHSVVSSVVVPVQSWDVDPVTDNHCNVSHDYIGDDRSNLSSLLSQLLSQPLDPPDPDDCFPSVLVSQVVCCVRPAVVVVHDGAHNNGHDPPPCSSVSNHVCNVVSVSSNSSSVNSSVVVPD